Protein AF-A0A7H0MAX6-F1 (afdb_monomer_lite)

Sequence (238 aa):
MTPSGGFGRYSVTILKANNSSDSNSLQIAEIHSVRILQNQVHADDTFVRVTVQATEQATGVRDRKYNALVKRHTISYDLATRMVDYTLRPSRNFADAVPHTWLVMGEQPEKTIDLYELYRIAGSITPAELGYFDYTFDDEDVSLGARVEMICNAARVIAFWDNGVLTFSREEKRTTPAALFNRSNKKGEEFRLTYDMRMPGQYDGVEVEYVSPLTNKKTTFVTALQQRELLRPLRKRH

pLDDT: mean 77.2, std 15.32, range [32.38, 96.0]

Secondary structure (DSSP, 8-state):
---TT-SS---------S--SS---------------TT---SS-----------SS-------PPP-----EEEEEETTTTEEEEEEEE--BHHHHHHIIIIIIS---GGGB-HHHHHHHHHH-SSGGGGB-------SSS-HHHHHHHHHHHTTEEEEEETTEEEEEE----SS-S----TTSS-SS-------PPPTTS--EEEEEEE-TTT--EEEEEEE--------------

Radius of gyration: 27.74 Å; chains: 1; bounding box: 68×72×86 Å

Foldseek 3Di:
DDDPPPDDDDDDDDDDPDDDPPDDDDDDDDDDDDDDDPPDDPPPDDDDDDDDDDDPDCPDDDPPDDDDDDFFWFWDADLVVRDTGRPTDGDFFLLRVLCRLCCVVVVHDPQQEDSNQSVVLLVVDPPNVLRGDPDDDPDPPQDSVNSNCVSCVSNQKDWDDDPRHTYIDHDDDDPDDPDDDDPVPDDDDDDDDDDDDDDPPPQQKDWDWDQDPVPRDIDIDIDGPDPDDDDPDPPDDD

Structure (mmCIF, N/CA/C/O backbone):
data_AF-A0A7H0MAX6-F1
#
_entry.id   AF-A0A7H0MAX6-F1
#
loop_
_atom_site.group_PDB
_atom_site.id
_atom_site.type_symbol
_atom_site.label_atom_id
_atom_site.label_alt_id
_atom_site.label_comp_id
_atom_site.label_asym_id
_atom_site.label_entity_id
_atom_site.label_seq_id
_atom_site.pdbx_PDB_ins_code
_atom_site.Cartn_x
_atom_site.Cartn_y
_atom_site.Cartn_z
_atom_site.occupancy
_atom_site.B_iso_or_equiv
_atom_site.auth_seq_id
_atom_site.auth_comp_id
_atom_site.auth_asym_id
_atom_site.auth_atom_id
_atom_site.pdbx_PDB_model_num
ATOM 1 N N . MET A 1 1 ? 9.965 -8.154 -30.108 1.00 60.91 1 MET A N 1
ATOM 2 C CA . MET A 1 1 ? 9.986 -9.273 -31.075 1.00 60.91 1 MET A CA 1
ATOM 3 C C . MET A 1 1 ? 10.779 -10.407 -30.458 1.00 60.91 1 MET A C 1
ATOM 5 O O . MET A 1 1 ? 11.861 -10.138 -29.951 1.00 60.91 1 MET A O 1
ATOM 9 N N . THR A 1 2 ? 10.249 -11.629 -30.469 1.00 68.19 2 THR A N 1
ATOM 10 C CA . THR A 1 2 ? 10.984 -12.813 -30.004 1.00 68.19 2 THR A CA 1
ATOM 11 C C . THR A 1 2 ? 11.575 -13.500 -31.229 1.00 68.19 2 THR A C 1
ATOM 13 O O . THR A 1 2 ? 10.802 -13.964 -32.069 1.00 68.19 2 THR A O 1
ATO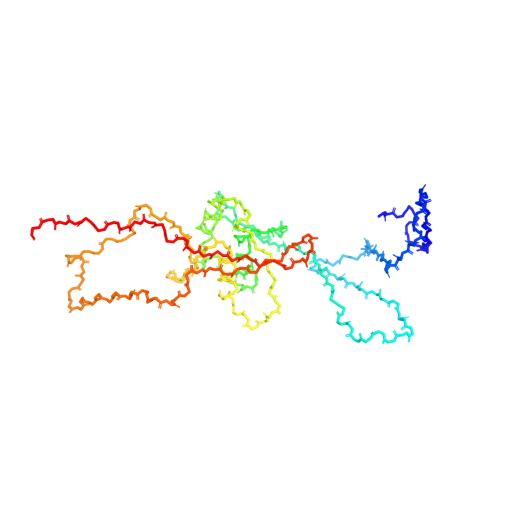M 16 N N . PRO A 1 3 ? 12.905 -13.512 -31.409 1.00 70.69 3 PRO A N 1
ATOM 17 C CA . PRO A 1 3 ? 13.496 -14.153 -32.571 1.00 70.69 3 PRO A CA 1
ATOM 18 C C . PRO A 1 3 ? 13.267 -15.669 -32.519 1.00 70.69 3 PRO A C 1
ATOM 20 O O . PRO A 1 3 ? 13.447 -16.298 -31.477 1.00 70.69 3 PRO A O 1
ATOM 23 N N . SER A 1 4 ? 12.900 -16.266 -33.653 1.00 73.88 4 SER A N 1
ATOM 24 C CA . SER A 1 4 ? 12.630 -17.708 -33.768 1.00 73.88 4 SER A CA 1
ATOM 25 C C . SER A 1 4 ? 13.869 -18.591 -33.565 1.00 73.88 4 SER A C 1
ATOM 27 O O . SER A 1 4 ? 13.732 -19.782 -33.312 1.00 73.88 4 SER A O 1
ATOM 29 N N . GLY A 1 5 ? 15.073 -18.015 -33.653 1.00 70.81 5 GLY A N 1
ATOM 30 C CA . GLY A 1 5 ? 16.353 -18.722 -33.544 1.00 70.81 5 GLY A CA 1
ATOM 31 C C . GLY A 1 5 ? 16.821 -19.078 -32.124 1.00 70.81 5 GLY A C 1
ATOM 32 O O . GLY A 1 5 ? 17.896 -19.652 -31.982 1.00 70.81 5 GLY A O 1
ATOM 33 N N . GLY A 1 6 ? 16.073 -18.746 -31.065 1.00 73.12 6 GLY A N 1
ATOM 34 C CA . GLY A 1 6 ? 16.441 -19.101 -29.684 1.00 73.12 6 GLY A CA 1
ATOM 35 C C . GLY A 1 6 ? 17.672 -18.359 -29.125 1.00 73.12 6 GLY A C 1
ATOM 36 O O . GLY A 1 6 ? 17.709 -17.129 -29.094 1.00 73.12 6 GLY A O 1
ATOM 37 N N . PHE A 1 7 ? 18.681 -19.073 -28.619 1.00 67.38 7 PHE A N 1
ATOM 38 C CA . PHE A 1 7 ? 19.921 -18.459 -28.123 1.00 67.38 7 PHE A CA 1
ATOM 39 C C . PHE A 1 7 ? 20.980 -18.411 -29.225 1.00 67.38 7 PHE A C 1
ATOM 41 O O . PHE A 1 7 ? 21.466 -19.448 -29.662 1.00 67.38 7 PHE A O 1
ATOM 48 N N . GLY A 1 8 ? 21.384 -17.212 -29.646 1.00 72.81 8 GLY A N 1
ATOM 49 C CA . GLY A 1 8 ? 22.379 -17.067 -30.702 1.00 72.81 8 GLY A CA 1
ATOM 50 C C . GLY A 1 8 ? 22.808 -15.627 -30.942 1.00 72.81 8 GLY A C 1
ATOM 51 O O . GLY A 1 8 ? 22.385 -14.702 -30.247 1.00 72.81 8 GLY A O 1
ATOM 52 N N . ARG A 1 9 ? 23.677 -15.446 -31.939 1.00 73.38 9 ARG A N 1
ATOM 53 C CA . ARG A 1 9 ? 24.029 -14.119 -32.446 1.00 73.38 9 ARG A CA 1
ATOM 54 C C . ARG A 1 9 ? 22.914 -13.640 -33.362 1.00 73.38 9 ARG A C 1
ATOM 56 O O . ARG A 1 9 ? 22.571 -14.319 -34.324 1.00 73.38 9 ARG A O 1
ATOM 63 N N . TYR A 1 10 ? 22.389 -12.461 -33.063 1.00 75.44 10 TYR A N 1
ATOM 64 C CA . TYR A 1 10 ? 21.361 -11.815 -33.862 1.00 75.44 10 TYR A CA 1
ATOM 65 C C . TYR A 1 10 ? 21.948 -10.621 -34.596 1.00 75.44 10 TYR A C 1
ATOM 67 O O . TYR A 1 10 ? 22.649 -9.807 -33.999 1.00 75.44 10 TYR A O 1
ATOM 75 N N . SER A 1 11 ? 21.651 -10.531 -35.890 1.00 77.38 11 SER A N 1
ATOM 76 C CA . SER A 1 11 ? 21.872 -9.325 -36.678 1.00 77.38 11 SER A CA 1
ATOM 77 C C . SER A 1 11 ? 20.546 -8.589 -36.808 1.00 77.38 11 SER A C 1
ATOM 79 O O . SER A 1 11 ? 19.520 -9.207 -37.096 1.00 77.38 11 SER A O 1
ATOM 81 N N . VAL A 1 12 ? 20.563 -7.281 -36.574 1.00 74.50 12 VAL A N 1
ATOM 82 C CA . VAL A 1 12 ? 19.403 -6.415 -36.784 1.00 74.50 12 VAL A CA 1
ATOM 83 C C . VAL A 1 12 ? 19.659 -5.612 -38.049 1.00 74.50 12 VAL A C 1
ATOM 85 O O . VAL A 1 12 ? 20.611 -4.840 -38.121 1.00 74.50 12 VAL A O 1
ATOM 88 N N . THR A 1 13 ? 18.803 -5.792 -39.050 1.00 77.12 13 THR A N 1
ATOM 89 C CA . THR A 1 13 ? 18.815 -4.995 -40.279 1.00 77.12 13 THR A CA 1
ATOM 90 C C . THR A 1 13 ? 17.563 -4.141 -40.305 1.00 77.12 13 THR A C 1
ATOM 92 O O . THR A 1 13 ? 16.453 -4.655 -40.190 1.00 77.12 13 THR A O 1
ATOM 95 N N . ILE A 1 14 ? 17.738 -2.830 -40.442 1.00 75.75 14 ILE A N 1
ATOM 96 C CA . ILE A 1 14 ? 16.624 -1.892 -40.535 1.00 75.75 14 ILE A CA 1
ATOM 97 C C . ILE A 1 14 ? 16.453 -1.529 -42.001 1.00 75.75 14 ILE A C 1
ATOM 99 O O . ILE A 1 14 ? 17.369 -1.014 -42.639 1.00 75.75 14 ILE A O 1
ATOM 103 N N . LEU A 1 15 ? 15.271 -1.828 -42.528 1.00 72.69 15 LEU A N 1
ATOM 104 C CA . LEU A 1 15 ? 14.892 -1.518 -43.896 1.00 72.69 15 LEU A CA 1
ATOM 105 C C . LEU A 1 15 ? 13.898 -0.366 -43.876 1.00 72.69 15 LEU A C 1
ATOM 107 O O . LEU A 1 15 ? 12.940 -0.350 -43.103 1.00 72.69 15 LEU A O 1
ATOM 111 N N . LYS A 1 16 ? 14.136 0.612 -44.739 1.00 67.94 16 LYS A N 1
ATOM 112 C CA . LYS A 1 16 ? 13.247 1.752 -44.914 1.00 67.94 16 LYS A CA 1
ATOM 113 C C . LYS A 1 16 ? 12.107 1.348 -45.847 1.00 67.94 16 LYS A C 1
ATOM 115 O O . LYS A 1 16 ? 12.362 0.981 -46.988 1.00 67.94 16 LYS A O 1
ATOM 120 N N . ALA A 1 17 ? 10.868 1.416 -45.364 1.00 71.12 17 ALA A N 1
ATOM 121 C CA . ALA A 1 17 ? 9.705 0.981 -46.139 1.00 71.12 17 ALA A CA 1
ATOM 122 C C . ALA A 1 17 ? 9.232 2.019 -47.178 1.00 71.12 17 ALA A C 1
ATOM 124 O O . ALA A 1 17 ? 8.800 1.623 -48.250 1.00 71.12 17 ALA A O 1
ATOM 125 N N . ASN A 1 18 ? 9.354 3.325 -46.894 1.00 65.50 18 ASN A N 1
ATOM 126 C CA . ASN A 1 18 ? 8.870 4.412 -47.760 1.00 65.50 18 ASN A CA 1
ATOM 127 C C . ASN A 1 18 ? 9.891 5.553 -47.865 1.00 65.50 18 ASN A C 1
ATOM 129 O O . ASN A 1 18 ? 10.560 5.873 -46.884 1.00 65.50 18 ASN A O 1
ATOM 133 N N . ASN A 1 19 ? 9.980 6.207 -49.028 1.00 65.44 19 ASN A N 1
ATOM 134 C CA . ASN A 1 19 ? 10.828 7.382 -49.244 1.00 65.44 19 ASN A CA 1
ATOM 135 C C . ASN A 1 19 ? 10.076 8.686 -48.933 1.00 65.44 19 ASN A C 1
ATOM 137 O O . ASN A 1 19 ? 9.013 8.924 -49.493 1.00 65.44 19 ASN A O 1
ATOM 141 N N . SER A 1 20 ? 10.655 9.532 -48.074 1.00 63.25 20 SER A N 1
ATOM 142 C CA . SER A 1 20 ? 10.288 10.949 -47.952 1.00 63.25 20 SER A CA 1
ATOM 143 C C . SER A 1 20 ? 11.163 11.779 -48.898 1.00 63.25 20 SER A C 1
ATOM 145 O O . SER A 1 20 ? 12.345 11.455 -49.077 1.00 63.25 20 SER A O 1
ATOM 147 N N . SER A 1 21 ? 10.586 12.810 -49.523 1.00 64.88 21 SER A N 1
ATOM 148 C CA . SER A 1 21 ? 11.267 13.713 -50.462 1.00 64.88 21 SER A CA 1
ATOM 149 C C . SER A 1 21 ? 12.126 14.778 -49.778 1.00 64.88 21 SER A C 1
ATOM 151 O O . SER A 1 21 ? 13.051 15.284 -50.404 1.00 64.88 21 SER A O 1
ATOM 153 N N . ASP A 1 22 ? 11.863 15.084 -48.503 1.00 69.06 22 ASP A N 1
ATOM 154 C CA . ASP A 1 22 ? 12.351 16.333 -47.895 1.00 69.06 22 ASP A CA 1
ATOM 155 C C . ASP A 1 22 ? 13.490 16.128 -46.882 1.00 69.06 22 ASP A C 1
ATOM 157 O O . ASP A 1 22 ? 14.319 17.012 -46.689 1.00 69.06 22 ASP A O 1
ATOM 161 N N . SER A 1 23 ? 13.584 14.960 -46.238 1.00 62.75 23 SER A N 1
ATOM 162 C CA . SER A 1 23 ? 14.749 14.570 -45.427 1.00 62.75 23 SER A CA 1
ATOM 163 C C . SER A 1 23 ? 14.757 13.063 -45.160 1.00 62.75 23 SER A C 1
ATOM 165 O O . SER A 1 23 ? 13.709 12.446 -44.976 1.00 62.75 23 SER A O 1
ATOM 167 N N . ASN A 1 24 ? 15.949 12.455 -45.170 1.00 63.19 24 ASN A N 1
ATOM 168 C CA . ASN A 1 24 ? 16.141 11.005 -45.049 1.00 63.19 24 ASN A CA 1
ATOM 169 C C . ASN A 1 24 ? 17.246 10.653 -44.041 1.00 63.19 24 ASN A C 1
ATOM 171 O O . ASN A 1 24 ? 18.204 9.960 -44.379 1.00 63.19 24 ASN A O 1
ATOM 175 N N . SER A 1 25 ? 17.120 11.119 -42.799 1.00 69.44 25 SER A N 1
ATOM 176 C CA . SER A 1 25 ? 17.993 10.705 -41.698 1.00 69.44 25 SER A CA 1
ATOM 177 C C . SER A 1 25 ? 17.263 9.741 -40.757 1.00 69.44 25 SER A C 1
ATOM 179 O O . SER A 1 25 ? 16.162 10.012 -40.285 1.00 69.44 25 SER A O 1
ATOM 181 N N . LEU A 1 26 ? 17.886 8.591 -40.487 1.00 69.38 26 LEU A N 1
ATOM 182 C CA . LEU A 1 26 ? 17.494 7.675 -39.417 1.00 69.38 26 LEU A CA 1
ATOM 183 C C . LEU A 1 26 ? 18.630 7.659 -38.400 1.00 69.38 26 LEU A C 1
ATOM 185 O O . LEU A 1 26 ? 19.732 7.215 -38.714 1.00 69.38 26 LEU A O 1
ATOM 189 N N . GLN A 1 27 ? 18.357 8.132 -37.189 1.00 70.12 27 GLN A N 1
ATOM 190 C CA . GLN A 1 27 ? 19.299 8.053 -36.083 1.00 70.12 27 GLN A CA 1
ATOM 191 C C . GLN A 1 27 ? 18.835 6.972 -35.110 1.00 70.12 27 GLN A C 1
ATOM 193 O O . GLN A 1 27 ? 17.730 7.034 -34.573 1.00 70.12 27 GLN A O 1
ATOM 198 N N . ILE A 1 28 ? 19.686 5.973 -34.899 1.00 67.81 28 ILE A N 1
ATOM 199 C CA . ILE A 1 28 ? 19.453 4.901 -33.933 1.00 67.81 28 ILE A CA 1
ATOM 200 C C . ILE A 1 28 ? 20.198 5.290 -32.664 1.00 67.81 28 ILE A C 1
ATOM 202 O O . ILE A 1 28 ? 21.411 5.478 -32.704 1.00 67.81 28 ILE A O 1
ATOM 206 N N . ALA A 1 29 ? 19.473 5.437 -31.558 1.00 70.44 29 ALA A N 1
ATOM 207 C CA . ALA A 1 29 ? 20.084 5.773 -30.279 1.00 70.44 29 ALA A CA 1
ATOM 208 C C . ALA A 1 29 ? 20.708 4.530 -29.630 1.00 70.44 29 ALA A C 1
ATOM 210 O O . ALA A 1 29 ? 21.911 4.498 -29.400 1.00 70.44 29 ALA A O 1
ATOM 211 N N . GLU A 1 30 ? 19.904 3.498 -29.362 1.00 70.31 30 GLU A N 1
ATOM 212 C CA . GLU A 1 30 ? 20.332 2.311 -28.615 1.00 70.31 30 GLU A CA 1
ATOM 213 C C . GLU A 1 30 ? 19.553 1.066 -29.078 1.00 70.31 30 GLU A C 1
ATOM 215 O O . GLU A 1 30 ? 18.407 1.161 -29.526 1.00 70.31 30 GLU A O 1
ATOM 220 N N . ILE A 1 31 ? 20.178 -0.112 -28.978 1.00 73.00 31 ILE A N 1
ATOM 221 C CA . ILE A 1 31 ? 19.541 -1.417 -29.201 1.00 73.00 31 ILE A CA 1
ATOM 222 C C . ILE A 1 31 ? 19.703 -2.229 -27.918 1.00 73.00 31 ILE A C 1
ATOM 224 O O . ILE A 1 31 ? 20.821 -2.450 -27.455 1.00 73.00 31 ILE A O 1
ATOM 228 N N . HIS A 1 32 ? 18.592 -2.718 -27.370 1.00 75.25 32 HIS A N 1
ATOM 229 C CA . HIS A 1 32 ? 18.588 -3.565 -26.179 1.00 75.25 32 HIS A CA 1
ATOM 230 C C . HIS A 1 32 ? 18.070 -4.962 -26.512 1.00 75.25 32 HIS A C 1
ATOM 232 O O . HIS A 1 32 ? 17.178 -5.131 -27.343 1.00 75.25 32 HIS A O 1
ATOM 238 N N . SER A 1 33 ? 18.603 -5.968 -25.821 1.00 72.50 33 SER A N 1
ATOM 239 C CA . SER A 1 33 ? 18.063 -7.326 -25.839 1.00 72.50 33 SER A CA 1
ATOM 240 C C . SER A 1 33 ? 17.730 -7.755 -24.416 1.00 72.50 33 SER A C 1
ATOM 242 O O . SER A 1 33 ? 18.480 -7.465 -23.486 1.00 72.50 33 SER A O 1
ATOM 244 N N . VAL A 1 34 ? 16.591 -8.426 -24.249 1.00 74.62 34 VAL A N 1
ATOM 245 C CA . VAL A 1 34 ? 16.170 -8.996 -22.967 1.00 74.62 34 VAL A CA 1
ATOM 246 C C . VAL A 1 34 ? 16.272 -10.506 -23.079 1.00 74.62 34 VAL A C 1
ATOM 248 O O . VAL A 1 34 ? 15.667 -11.117 -23.960 1.00 74.62 34 VAL A O 1
ATOM 251 N N . ARG A 1 35 ? 17.052 -11.107 -22.182 1.00 73.94 35 ARG A N 1
ATOM 252 C CA . ARG A 1 35 ? 17.203 -12.556 -22.072 1.00 73.94 35 ARG A CA 1
ATOM 253 C C . ARG A 1 35 ? 16.529 -13.035 -20.795 1.00 73.94 35 ARG A C 1
ATOM 255 O O . ARG A 1 35 ? 16.980 -12.694 -19.708 1.00 73.94 35 ARG A O 1
ATOM 262 N N . ILE A 1 36 ? 15.507 -13.875 -20.938 1.00 72.25 36 ILE A N 1
ATOM 263 C CA . ILE A 1 36 ? 14.907 -14.601 -19.815 1.00 72.25 36 ILE A CA 1
ATOM 264 C C . ILE A 1 36 ? 15.714 -15.888 -19.608 1.00 72.25 36 ILE A C 1
ATOM 266 O O . ILE A 1 36 ? 15.918 -16.660 -20.549 1.00 72.25 36 ILE A O 1
ATOM 270 N N . LEU A 1 37 ? 16.218 -16.106 -18.396 1.00 69.62 37 LEU A N 1
ATOM 271 C CA . LEU A 1 37 ? 16.924 -17.332 -18.023 1.00 69.62 37 LEU A CA 1
ATOM 272 C C . LEU A 1 37 ? 15.883 -18.387 -17.626 1.00 69.62 37 LEU A C 1
ATOM 274 O O . LEU A 1 37 ? 15.245 -18.257 -16.592 1.00 69.62 37 LEU A O 1
ATOM 278 N N . GLN A 1 38 ? 15.673 -19.409 -18.462 1.00 63.12 38 GLN A N 1
ATOM 279 C CA . GLN A 1 38 ? 14.550 -20.350 -18.299 1.00 63.12 38 GLN A CA 1
ATOM 280 C C . GLN A 1 38 ? 14.818 -21.557 -17.377 1.00 63.12 38 GLN A C 1
ATOM 282 O O . GLN A 1 38 ? 13.889 -22.296 -17.097 1.00 63.12 38 GLN A O 1
ATOM 287 N N . ASN A 1 39 ? 16.031 -21.733 -16.842 1.00 64.81 39 ASN A N 1
ATOM 288 C CA . ASN A 1 39 ? 16.388 -22.871 -15.971 1.00 64.81 39 ASN A CA 1
ATOM 289 C C . ASN A 1 39 ? 17.011 -22.432 -14.639 1.00 64.81 39 ASN A C 1
ATOM 291 O O . ASN A 1 39 ? 17.782 -23.168 -14.028 1.00 64.81 39 ASN A O 1
ATOM 295 N N . GLN A 1 40 ? 16.719 -21.209 -14.210 1.00 62.06 40 GLN A N 1
ATOM 296 C CA . GLN A 1 40 ? 17.181 -20.691 -12.934 1.00 62.06 40 GLN A CA 1
ATOM 297 C C . GLN A 1 40 ? 15.953 -20.254 -12.146 1.00 62.06 40 GLN A C 1
ATOM 299 O O . GLN A 1 40 ? 15.350 -19.227 -12.442 1.00 62.06 40 GLN A O 1
ATOM 304 N N . VAL A 1 41 ? 15.549 -21.088 -11.190 1.00 64.19 41 VAL A N 1
ATOM 305 C CA . VAL A 1 41 ? 14.457 -20.764 -10.275 1.00 64.19 41 VAL A CA 1
ATOM 306 C C . VAL A 1 41 ? 15.072 -20.032 -9.097 1.00 64.19 41 VAL A C 1
ATOM 308 O O . VAL A 1 41 ? 15.773 -20.625 -8.281 1.00 64.19 41 VAL A O 1
ATOM 311 N N . HIS A 1 42 ? 14.832 -18.732 -9.038 1.00 66.38 42 HIS A N 1
ATOM 312 C CA . HIS A 1 42 ? 14.989 -17.964 -7.816 1.00 66.38 42 HIS A CA 1
ATOM 313 C C . HIS A 1 42 ? 13.605 -17.919 -7.176 1.00 66.38 42 HIS A C 1
ATOM 315 O O . HIS A 1 42 ? 12.717 -17.251 -7.694 1.00 66.38 42 HIS A O 1
ATOM 321 N N . ALA A 1 43 ? 13.396 -18.733 -6.138 1.00 66.44 43 ALA A N 1
ATOM 322 C CA . ALA A 1 43 ? 12.086 -18.857 -5.501 1.00 66.44 43 ALA A CA 1
ATOM 323 C C . ALA A 1 43 ? 11.657 -17.542 -4.832 1.00 66.44 43 ALA A C 1
ATOM 325 O O . ALA A 1 43 ? 10.485 -17.181 -4.901 1.00 66.44 43 ALA A O 1
ATOM 326 N N . A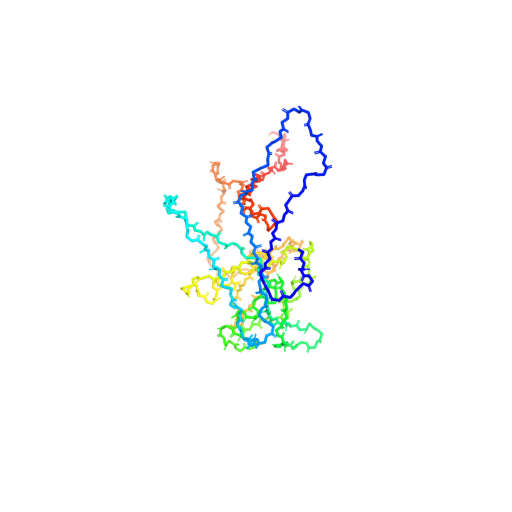SP A 1 44 ? 12.627 -16.817 -4.270 1.00 67.94 44 ASP A N 1
ATOM 327 C CA . ASP A 1 44 ? 12.366 -15.646 -3.431 1.00 67.94 44 ASP A CA 1
ATOM 328 C C . ASP A 1 44 ? 12.710 -14.316 -4.124 1.00 67.94 44 ASP A C 1
ATOM 330 O O . ASP A 1 44 ? 12.109 -13.289 -3.823 1.00 67.94 44 ASP A O 1
ATOM 334 N N . ASP A 1 45 ? 13.614 -14.334 -5.114 1.00 67.38 45 ASP A N 1
ATOM 335 C CA . ASP A 1 45 ? 14.207 -13.120 -5.684 1.00 67.38 45 ASP A CA 1
ATOM 336 C C . ASP A 1 45 ? 14.084 -13.022 -7.208 1.00 67.38 45 ASP A C 1
ATOM 338 O O . ASP A 1 45 ? 14.034 -14.010 -7.936 1.00 67.38 45 ASP A O 1
ATOM 342 N N . THR A 1 46 ? 14.120 -11.793 -7.729 1.00 69.81 46 THR A N 1
ATOM 343 C CA . THR A 1 46 ? 14.270 -11.530 -9.168 1.00 69.81 46 THR A CA 1
ATOM 344 C C . THR A 1 46 ? 15.528 -10.708 -9.416 1.00 69.81 46 THR A C 1
ATOM 346 O O . THR A 1 46 ? 15.587 -9.525 -9.089 1.00 69.81 46 THR A O 1
ATOM 349 N N . PHE A 1 47 ? 16.529 -11.314 -10.057 1.00 71.25 47 PHE A N 1
ATOM 350 C CA . PHE A 1 47 ? 17.758 -10.617 -10.431 1.00 71.25 47 PHE A CA 1
ATOM 351 C C . PHE A 1 47 ? 17.673 -10.061 -11.851 1.00 71.25 47 PHE A C 1
ATOM 353 O O . PHE A 1 47 ? 17.505 -10.801 -12.822 1.00 71.25 47 PHE A O 1
ATOM 360 N N . VAL A 1 48 ? 17.874 -8.750 -11.986 1.00 73.81 48 VAL A N 1
ATOM 361 C CA . VAL A 1 48 ? 18.026 -8.086 -13.284 1.00 73.81 48 VAL A CA 1
ATOM 362 C C . VAL A 1 48 ? 19.488 -7.698 -13.466 1.00 73.81 48 VAL A C 1
ATOM 364 O O . VAL A 1 48 ? 20.008 -6.831 -12.768 1.00 73.81 48 VAL A O 1
ATOM 367 N N . ARG A 1 49 ? 20.169 -8.335 -14.425 1.00 77.50 49 ARG A N 1
ATOM 368 C CA . ARG A 1 49 ? 21.528 -7.954 -14.830 1.00 77.50 49 ARG A CA 1
ATOM 369 C C . ARG A 1 49 ? 21.465 -7.085 -16.076 1.00 77.50 49 ARG A C 1
ATOM 371 O O . ARG A 1 49 ? 21.008 -7.541 -17.120 1.00 77.50 49 ARG A O 1
ATOM 378 N N . VAL A 1 50 ? 22.010 -5.875 -15.984 1.00 74.44 50 VAL A N 1
ATOM 379 C CA . VAL A 1 50 ? 22.197 -5.000 -17.143 1.00 74.44 50 VAL A CA 1
ATOM 380 C C . VAL A 1 50 ? 23.662 -5.025 -17.563 1.00 74.44 50 VAL A C 1
ATOM 382 O O . VAL A 1 50 ? 24.553 -4.720 -16.774 1.00 74.44 50 VAL A O 1
ATOM 385 N N . THR A 1 51 ? 23.923 -5.411 -18.809 1.00 73.81 51 THR A N 1
ATOM 386 C CA . THR A 1 51 ? 25.268 -5.420 -19.397 1.00 73.81 51 THR A CA 1
ATOM 387 C C . THR A 1 51 ? 25.318 -4.399 -20.523 1.00 73.81 51 THR A C 1
ATOM 389 O O . THR A 1 51 ? 24.461 -4.409 -21.402 1.00 73.81 51 THR A O 1
ATOM 392 N N . VAL A 1 52 ? 26.318 -3.518 -20.495 1.00 71.25 52 VAL A N 1
ATOM 393 C CA . VAL A 1 52 ? 26.505 -2.455 -21.490 1.00 71.25 52 VAL A CA 1
ATOM 394 C C . VAL A 1 52 ? 27.898 -2.586 -22.096 1.00 71.25 52 VAL A C 1
ATOM 396 O O . VAL A 1 52 ? 28.859 -2.861 -21.380 1.00 71.25 52 VAL A O 1
ATOM 399 N N . GLN A 1 53 ? 28.011 -2.387 -23.408 1.00 69.88 53 GLN A N 1
ATOM 400 C CA . GLN A 1 53 ? 29.301 -2.332 -24.090 1.00 69.88 53 GLN A CA 1
ATOM 401 C C . GLN A 1 53 ? 29.986 -0.987 -23.800 1.00 69.88 53 GLN A C 1
ATOM 403 O O . GLN A 1 53 ? 29.353 0.065 -23.881 1.00 69.88 53 GLN A O 1
ATOM 408 N N . ALA A 1 54 ? 31.270 -1.012 -23.438 1.00 59.62 54 ALA A N 1
ATOM 409 C CA . ALA A 1 54 ? 32.048 0.207 -23.232 1.00 59.62 54 ALA A CA 1
ATOM 410 C C . ALA A 1 54 ? 32.291 0.919 -24.575 1.00 59.62 54 ALA A C 1
ATOM 412 O O . ALA A 1 54 ? 32.680 0.279 -25.552 1.00 59.62 54 ALA A O 1
ATOM 413 N N . THR A 1 55 ? 32.064 2.232 -24.623 1.00 59.44 55 THR A N 1
ATOM 414 C CA . THR A 1 55 ? 32.380 3.097 -25.770 1.00 59.44 55 THR A CA 1
ATOM 415 C C . THR A 1 55 ? 33.606 3.951 -25.443 1.00 59.44 55 THR A C 1
ATOM 417 O O . THR A 1 55 ? 33.715 4.451 -24.327 1.00 59.44 55 THR A O 1
ATOM 420 N N . GLU A 1 56 ? 34.520 4.132 -26.402 1.00 56.34 56 GLU A N 1
ATOM 421 C CA . GLU A 1 56 ? 35.812 4.822 -26.200 1.00 56.34 56 GLU A CA 1
ATOM 422 C C . GLU A 1 56 ? 35.696 6.320 -25.886 1.00 56.34 56 GLU A C 1
ATOM 424 O O . GLU A 1 56 ? 36.606 6.896 -25.294 1.00 56.34 56 GLU A O 1
ATOM 429 N N . GLN A 1 57 ? 34.580 6.968 -26.225 1.00 53.88 57 GLN A N 1
ATOM 430 C CA . GLN A 1 57 ? 34.325 8.316 -25.734 1.00 53.88 57 GLN A CA 1
ATOM 431 C C . GLN A 1 57 ? 33.706 8.249 -24.342 1.00 53.88 57 GLN A C 1
ATOM 433 O O . GLN A 1 57 ? 32.591 7.755 -24.162 1.00 53.88 57 GLN A O 1
ATOM 438 N N . ALA A 1 58 ? 34.428 8.797 -23.363 1.00 49.25 58 ALA A N 1
ATOM 439 C CA . ALA A 1 58 ? 33.903 9.126 -22.049 1.00 49.25 58 ALA A CA 1
ATOM 440 C C . ALA A 1 58 ? 32.847 10.237 -22.189 1.00 49.25 58 ALA A C 1
ATOM 442 O O . ALA A 1 58 ? 33.098 11.406 -21.904 1.00 49.25 58 ALA A O 1
ATOM 443 N N . THR A 1 59 ? 31.646 9.889 -22.653 1.00 54.78 59 THR A N 1
ATOM 444 C CA . THR A 1 59 ? 30.459 10.709 -22.409 1.00 54.78 59 THR A CA 1
ATOM 445 C C . THR A 1 59 ? 30.301 10.764 -20.899 1.00 54.78 59 THR A C 1
ATOM 447 O O . THR A 1 59 ? 30.021 9.734 -20.282 1.00 54.78 59 THR A O 1
ATOM 450 N N . GLY A 1 60 ? 30.606 11.934 -20.329 1.00 49.84 60 GLY A N 1
ATOM 451 C CA . GLY A 1 60 ? 30.7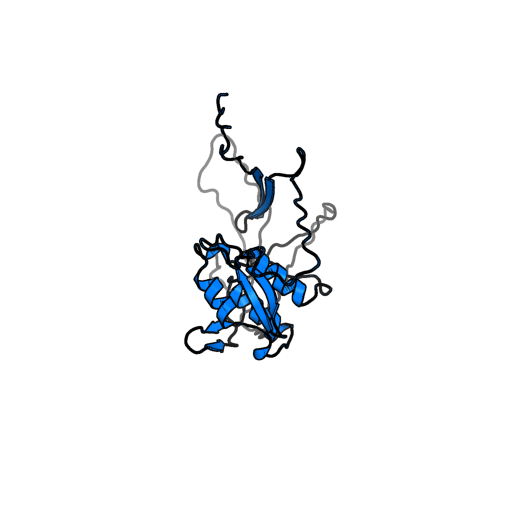50 12.168 -18.895 1.00 49.84 60 GLY A CA 1
ATOM 452 C C . GLY A 1 60 ? 29.673 11.482 -18.069 1.00 49.84 60 GLY A C 1
ATOM 453 O O . GLY A 1 60 ? 28.533 11.393 -18.518 1.00 49.84 60 GLY A O 1
ATOM 454 N N . VAL A 1 61 ? 30.092 10.982 -16.901 1.00 48.75 61 VAL A N 1
ATOM 455 C CA . VAL A 1 61 ? 29.323 10.268 -15.868 1.00 48.75 61 VAL A CA 1
ATOM 456 C C . VAL A 1 61 ? 27.836 10.622 -15.922 1.00 48.75 61 VAL A C 1
ATOM 458 O O . VAL A 1 61 ? 27.353 11.533 -15.257 1.00 48.75 61 VAL A O 1
ATOM 461 N N . ARG A 1 62 ? 27.098 9.917 -16.779 1.00 59.50 62 ARG A N 1
ATOM 462 C CA . ARG A 1 62 ? 25.646 9.937 -16.775 1.00 59.50 62 ARG A CA 1
ATOM 463 C C . ARG A 1 62 ? 25.287 8.831 -15.815 1.00 59.50 62 ARG A C 1
ATOM 465 O O . ARG A 1 62 ? 25.504 7.667 -16.149 1.00 59.50 62 ARG A O 1
ATOM 472 N N . ASP A 1 63 ? 24.780 9.188 -14.641 1.00 60.97 63 ASP A N 1
ATOM 473 C CA . ASP A 1 63 ? 24.114 8.225 -13.772 1.00 60.97 63 ASP A CA 1
ATOM 474 C C . ASP A 1 63 ? 23.095 7.467 -14.621 1.00 60.97 63 ASP A C 1
ATOM 476 O O . ASP A 1 63 ? 22.094 8.022 -15.090 1.00 60.97 63 ASP A O 1
ATOM 480 N N . ARG A 1 64 ? 23.401 6.201 -14.908 1.00 65.44 64 ARG A N 1
ATOM 481 C CA . ARG A 1 64 ? 22.548 5.350 -15.731 1.00 65.44 64 ARG A CA 1
ATOM 482 C C . ARG A 1 64 ? 21.406 4.882 -14.846 1.00 65.44 64 ARG A C 1
ATOM 484 O O . ARG A 1 64 ? 21.521 3.882 -14.145 1.00 65.44 64 ARG A O 1
ATOM 491 N N . LYS A 1 65 ? 20.318 5.649 -14.849 1.00 71.62 65 LYS A N 1
ATOM 492 C CA . LYS A 1 65 ? 19.091 5.322 -14.122 1.00 71.62 65 LYS A CA 1
ATOM 493 C C . LYS A 1 65 ? 18.249 4.367 -14.962 1.00 71.62 65 LYS A C 1
ATOM 495 O O . LYS A 1 65 ? 17.799 4.731 -16.046 1.00 71.62 65 LYS A O 1
ATOM 500 N N . TYR A 1 66 ? 18.030 3.160 -14.453 1.00 72.81 66 TYR A N 1
ATOM 501 C CA . TYR A 1 66 ? 17.089 2.202 -15.028 1.00 72.81 66 TYR A CA 1
ATOM 502 C C . TYR A 1 66 ? 15.792 2.254 -14.232 1.00 72.81 66 TYR A C 1
ATOM 504 O O . TYR A 1 66 ? 15.814 2.152 -13.010 1.00 72.81 66 TYR A O 1
ATOM 512 N N . ASN A 1 67 ? 14.669 2.411 -14.927 1.00 73.12 67 ASN A N 1
ATOM 513 C CA . ASN A 1 67 ? 13.349 2.381 -14.307 1.00 73.12 67 ASN A CA 1
ATOM 514 C C . ASN A 1 67 ? 12.722 1.015 -14.569 1.00 73.12 67 ASN A C 1
ATOM 516 O O . ASN A 1 67 ? 12.716 0.548 -15.710 1.00 73.12 67 ASN A O 1
ATOM 520 N N . ALA A 1 68 ? 12.195 0.387 -13.524 1.00 73.75 68 ALA A N 1
ATOM 521 C CA . ALA A 1 68 ? 11.484 -0.877 -13.619 1.00 73.75 68 ALA A CA 1
ATOM 522 C C . ALA A 1 68 ? 10.023 -0.675 -13.213 1.00 73.75 68 ALA A C 1
ATOM 524 O O . ALA A 1 68 ? 9.734 -0.056 -12.192 1.00 73.75 68 ALA A O 1
ATOM 525 N N . LEU A 1 69 ? 9.101 -1.219 -14.010 1.00 78.06 69 LEU A N 1
ATOM 526 C CA . LEU A 1 69 ? 7.706 -1.370 -13.608 1.00 78.06 69 LEU A CA 1
ATOM 527 C C . LEU A 1 69 ? 7.590 -2.673 -12.821 1.00 78.06 69 LEU A C 1
ATOM 529 O O . LEU A 1 69 ? 7.536 -3.756 -13.404 1.00 78.06 69 LEU A O 1
ATOM 533 N N . VAL A 1 70 ? 7.603 -2.559 -11.496 1.00 78.69 70 VAL A N 1
ATOM 534 C CA . VAL A 1 70 ? 7.546 -3.702 -10.581 1.00 78.69 70 VAL A CA 1
ATOM 535 C C . VAL A 1 70 ? 6.145 -3.812 -9.998 1.00 78.69 70 VAL A C 1
ATOM 537 O O . VAL A 1 70 ? 5.548 -2.816 -9.597 1.00 78.69 70 VAL A O 1
ATOM 540 N N . LYS A 1 71 ? 5.619 -5.038 -9.939 1.00 83.38 71 LYS A N 1
ATOM 541 C CA . LYS A 1 71 ? 4.373 -5.342 -9.235 1.00 83.38 71 LYS A CA 1
ATOM 542 C C . LYS A 1 71 ? 4.692 -6.172 -7.998 1.00 83.38 71 LYS A C 1
ATOM 544 O O . LYS A 1 71 ? 5.218 -7.278 -8.113 1.00 83.38 71 LYS A O 1
ATOM 549 N N . ARG A 1 72 ? 4.376 -5.630 -6.823 1.00 87.88 72 ARG A N 1
ATOM 550 C CA . ARG A 1 72 ? 4.596 -6.304 -5.541 1.00 87.88 72 ARG A CA 1
ATOM 551 C C . ARG A 1 72 ? 3.678 -7.519 -5.411 1.00 87.88 72 ARG A C 1
ATOM 553 O O . ARG A 1 72 ? 2.510 -7.470 -5.801 1.00 87.88 72 ARG A O 1
ATOM 560 N N . HIS A 1 73 ? 4.215 -8.586 -4.831 1.00 90.69 73 HIS A N 1
ATOM 561 C CA . HIS A 1 73 ? 3.425 -9.717 -4.369 1.00 90.69 73 HIS A CA 1
ATOM 562 C C . HIS A 1 73 ? 3.136 -9.545 -2.882 1.00 90.69 73 HIS A C 1
ATOM 564 O O . HIS A 1 73 ? 4.050 -9.309 -2.100 1.00 90.69 73 HIS A O 1
ATOM 570 N N . THR A 1 74 ? 1.867 -9.617 -2.505 1.00 93.75 74 THR A N 1
ATOM 571 C CA . THR A 1 74 ? 1.407 -9.418 -1.130 1.00 93.75 74 THR A CA 1
ATOM 572 C C . THR A 1 74 ? 0.503 -10.563 -0.712 1.00 93.75 74 THR A C 1
ATOM 574 O O . THR A 1 74 ? -0.049 -11.276 -1.552 1.00 93.75 74 THR A O 1
ATOM 577 N N . ILE A 1 75 ? 0.348 -10.712 0.597 1.00 95.31 75 ILE A N 1
ATOM 578 C CA . ILE A 1 75 ? -0.724 -11.516 1.185 1.00 95.31 75 ILE A CA 1
ATOM 579 C C . ILE A 1 75 ? -2.058 -10.772 1.049 1.00 95.31 75 ILE A C 1
ATOM 581 O O . ILE A 1 75 ? -2.073 -9.577 0.742 1.00 95.31 75 ILE A O 1
ATOM 585 N N . SER A 1 76 ? -3.164 -11.465 1.287 1.00 95.00 76 SER A N 1
ATOM 586 C CA . SER A 1 76 ? -4.513 -10.890 1.226 1.00 95.00 76 SER A CA 1
ATOM 587 C C . SER A 1 76 ? -5.358 -11.344 2.413 1.00 95.00 76 SER A C 1
ATOM 589 O O . SER A 1 76 ? -5.034 -12.335 3.061 1.00 95.00 76 SER A O 1
ATOM 591 N N . TYR A 1 77 ? -6.462 -10.660 2.685 1.00 96.00 77 TYR A N 1
ATOM 592 C CA . TYR A 1 77 ? -7.439 -11.046 3.702 1.00 96.00 77 TYR A CA 1
ATOM 593 C C . TYR A 1 77 ? -8.819 -11.215 3.073 1.00 96.00 77 TYR A C 1
ATOM 595 O O . TYR A 1 77 ? -9.256 -10.397 2.260 1.00 96.00 77 TYR A O 1
ATOM 603 N N . ASP A 1 78 ? -9.518 -12.277 3.463 1.00 93.94 78 ASP A N 1
ATOM 604 C CA . ASP A 1 78 ? -10.860 -12.567 2.973 1.00 93.94 78 ASP A CA 1
ATOM 605 C C . ASP A 1 78 ? -11.914 -12.098 3.992 1.00 93.94 78 ASP A C 1
ATOM 607 O O . ASP A 1 78 ? -11.979 -12.573 5.127 1.00 93.94 78 ASP A O 1
ATOM 611 N N . LEU A 1 79 ? -12.770 -11.160 3.570 1.00 91.94 79 LEU A N 1
ATOM 612 C CA . LEU A 1 79 ? -13.816 -10.564 4.412 1.00 91.94 79 LEU A CA 1
ATOM 613 C C . LEU A 1 79 ? -14.922 -11.550 4.827 1.00 91.94 79 LEU A C 1
ATOM 615 O O . LEU A 1 79 ? -15.568 -11.332 5.855 1.00 91.94 79 LEU A O 1
ATOM 619 N N . ALA A 1 80 ? -15.175 -12.598 4.040 1.00 92.25 80 ALA A N 1
ATOM 620 C CA . ALA A 1 80 ? -16.248 -13.556 4.294 1.00 92.25 80 ALA A CA 1
ATOM 621 C C . ALA A 1 80 ? -15.817 -14.622 5.307 1.00 92.25 80 ALA A C 1
ATOM 623 O O . ALA A 1 80 ? -16.550 -14.924 6.248 1.00 92.25 80 ALA A O 1
ATOM 624 N N . THR A 1 81 ? -14.615 -15.165 5.132 1.00 93.19 81 THR A N 1
ATOM 625 C CA . THR A 1 81 ? -14.038 -16.192 6.011 1.00 93.19 81 THR A CA 1
ATOM 626 C C . THR A 1 81 ? -13.318 -15.603 7.221 1.00 93.19 81 THR A C 1
ATOM 628 O O . THR A 1 81 ? -13.118 -16.308 8.208 1.00 93.19 81 THR A O 1
ATOM 631 N N . ARG A 1 82 ? -12.982 -14.307 7.173 1.00 92.88 82 ARG A N 1
ATOM 632 C CA . ARG A 1 82 ? -12.237 -13.564 8.199 1.00 92.88 82 ARG A CA 1
ATOM 633 C C . ARG A 1 82 ? -10.848 -14.130 8.488 1.00 92.88 82 ARG A C 1
ATOM 635 O O . ARG A 1 82 ? -10.370 -14.032 9.616 1.00 92.88 82 ARG A O 1
ATOM 642 N N . MET A 1 83 ? -10.207 -14.702 7.476 1.00 94.12 83 MET A N 1
ATOM 643 C CA . MET A 1 83 ? -8.876 -15.291 7.590 1.00 94.12 83 MET A CA 1
ATOM 644 C C . MET A 1 83 ? -7.876 -14.584 6.681 1.00 94.12 83 MET A C 1
ATOM 646 O O . MET A 1 83 ? -8.217 -14.114 5.591 1.00 94.12 83 MET A O 1
ATOM 650 N N . VAL A 1 84 ? -6.626 -14.533 7.141 1.00 94.38 84 VAL A N 1
ATOM 651 C CA . VAL A 1 84 ? -5.491 -14.101 6.326 1.00 94.38 84 VAL A CA 1
ATOM 652 C C . VAL A 1 84 ? -5.092 -15.236 5.391 1.00 94.38 84 VAL A C 1
ATOM 654 O O . VAL A 1 84 ? -4.872 -16.369 5.815 1.00 94.38 84 VAL A O 1
ATOM 657 N N . ASP A 1 85 ? -4.971 -14.918 4.110 1.00 94.69 85 ASP A N 1
ATOM 658 C CA . ASP A 1 85 ? -4.393 -15.796 3.108 1.00 94.69 85 ASP A CA 1
ATOM 659 C C . ASP A 1 85 ? -2.950 -15.368 2.829 1.00 94.69 85 ASP A C 1
ATOM 661 O O . ASP A 1 85 ? -2.687 -14.355 2.173 1.00 94.69 85 ASP A O 1
ATOM 665 N N . TYR A 1 86 ? -2.016 -16.175 3.330 1.00 94.44 86 TYR A N 1
ATOM 666 C CA . TYR A 1 86 ? -0.577 -15.960 3.190 1.00 94.44 86 TYR A CA 1
ATOM 667 C C . TYR A 1 86 ? -0.030 -16.308 1.797 1.00 94.44 86 TYR A C 1
ATOM 669 O O . TYR A 1 86 ? 1.170 -16.175 1.551 1.00 94.44 86 TYR A O 1
ATOM 677 N N . THR A 1 87 ? -0.882 -16.728 0.859 1.00 94.00 87 THR A N 1
ATOM 678 C CA . THR A 1 87 ? -0.478 -16.938 -0.533 1.00 94.00 87 THR A CA 1
ATOM 679 C C . THR A 1 87 ? -0.099 -15.603 -1.167 1.00 94.00 87 THR A C 1
ATOM 681 O O . THR A 1 87 ? -0.938 -14.719 -1.345 1.00 94.00 87 THR A O 1
ATOM 684 N N . LEU A 1 88 ? 1.163 -15.471 -1.570 1.00 92.31 88 LEU A N 1
ATOM 685 C CA . LEU A 1 88 ? 1.666 -14.279 -2.244 1.00 92.31 88 LEU A CA 1
ATOM 686 C C . LEU A 1 88 ? 1.046 -14.128 -3.638 1.00 92.31 88 LEU A C 1
ATOM 688 O O . LEU A 1 88 ? 1.208 -14.985 -4.510 1.00 92.31 88 LEU A O 1
ATOM 692 N N . ARG A 1 89 ? 0.352 -13.010 -3.866 1.00 93.25 89 ARG A N 1
ATOM 693 C CA . ARG A 1 89 ? -0.295 -12.685 -5.145 1.00 93.25 89 ARG A CA 1
ATOM 694 C C . ARG A 1 89 ? 0.030 -11.265 -5.590 1.00 93.25 89 ARG A C 1
ATOM 696 O O . ARG A 1 89 ? 0.219 -10.385 -4.754 1.00 93.25 89 ARG A O 1
ATOM 703 N N . PRO A 1 90 ? 0.074 -11.005 -6.906 1.00 92.31 90 PRO A N 1
ATOM 704 C CA . PRO A 1 90 ? 0.391 -9.680 -7.412 1.00 92.31 90 PRO A CA 1
ATOM 705 C C . PRO A 1 90 ? -0.758 -8.693 -7.145 1.00 92.31 90 PRO A C 1
ATOM 707 O O . PRO A 1 90 ? -1.770 -8.725 -7.852 1.00 92.31 90 PRO A O 1
ATOM 710 N N . SER A 1 91 ? -0.568 -7.747 -6.221 1.00 92.56 91 SER A N 1
ATOM 711 C CA . SER A 1 91 ? -1.566 -6.723 -5.875 1.00 92.56 91 SER A CA 1
ATOM 712 C C . SER A 1 91 ? -1.002 -5.301 -5.898 1.00 92.56 91 SER A C 1
ATOM 714 O O . SER A 1 91 ? 0.184 -5.067 -5.669 1.00 92.56 91 SER A O 1
ATOM 716 N N . ARG A 1 92 ? -1.881 -4.343 -6.202 1.00 91.69 92 ARG A N 1
ATOM 717 C CA . ARG A 1 92 ? -1.628 -2.895 -6.101 1.00 91.69 92 ARG A CA 1
ATOM 718 C C . ARG A 1 92 ? -2.460 -2.245 -4.997 1.00 91.69 92 ARG A C 1
ATOM 720 O O . ARG A 1 92 ? -2.314 -1.054 -4.765 1.00 91.69 92 ARG A O 1
ATOM 727 N N . ASN A 1 93 ? -3.346 -2.992 -4.342 1.00 92.88 93 ASN A N 1
ATOM 728 C CA . ASN A 1 93 ? -4.247 -2.449 -3.335 1.00 92.88 93 ASN A CA 1
ATOM 729 C C . ASN A 1 93 ? -3.475 -2.112 -2.050 1.00 92.88 93 ASN A C 1
ATOM 731 O O . ASN A 1 93 ? -2.690 -2.926 -1.555 1.00 92.88 93 ASN A O 1
ATOM 735 N N . PHE A 1 94 ? -3.720 -0.932 -1.484 1.00 94.50 94 PHE A N 1
ATOM 736 C CA . PHE A 1 94 ? -3.158 -0.533 -0.196 1.00 94.50 94 PHE A CA 1
ATOM 737 C C . PHE A 1 94 ? -3.587 -1.488 0.935 1.00 94.50 94 PHE A C 1
ATOM 739 O O . PHE A 1 94 ? -2.806 -1.759 1.841 1.00 94.50 94 PHE A O 1
ATOM 746 N N . ALA A 1 95 ? -4.792 -2.061 0.863 1.00 95.12 95 ALA A N 1
ATOM 747 C CA . ALA A 1 95 ? -5.296 -2.970 1.892 1.00 95.12 95 ALA A CA 1
ATOM 748 C C . ALA A 1 95 ? -4.585 -4.328 1.916 1.00 95.12 95 ALA A C 1
ATOM 750 O O . ALA A 1 95 ? -4.562 -4.968 2.959 1.00 95.12 95 ALA A O 1
ATOM 751 N N . ASP A 1 96 ? -3.950 -4.736 0.815 1.00 95.62 96 ASP A N 1
ATOM 752 C CA . ASP A 1 96 ? -3.067 -5.909 0.786 1.00 95.62 96 ASP A CA 1
ATOM 753 C C . ASP A 1 96 ? -1.631 -5.530 1.202 1.00 95.62 96 ASP A C 1
ATOM 755 O O . ASP A 1 96 ? -0.892 -6.321 1.787 1.00 95.62 96 ASP A O 1
ATOM 759 N N . ALA A 1 97 ? -1.241 -4.278 0.945 1.00 94.50 97 ALA A N 1
ATOM 760 C CA . ALA A 1 97 ? 0.055 -3.718 1.311 1.00 94.50 97 ALA A CA 1
ATOM 761 C C . ALA A 1 97 ? 0.272 -3.656 2.828 1.00 94.50 97 ALA A C 1
ATOM 763 O O . ALA A 1 97 ? 1.309 -4.097 3.318 1.00 94.50 97 ALA A O 1
ATOM 764 N N . VAL A 1 98 ? -0.706 -3.114 3.560 1.00 95.50 98 VAL A N 1
ATOM 765 C CA . VAL A 1 98 ? -0.647 -2.939 5.018 1.00 95.50 98 VAL A CA 1
ATOM 766 C C . VAL A 1 98 ? -0.421 -4.263 5.765 1.00 95.50 98 VAL A C 1
ATOM 768 O O . VAL A 1 98 ? 0.557 -4.333 6.508 1.00 95.50 98 VAL A O 1
ATOM 771 N N . PRO A 1 99 ? -1.242 -5.322 5.598 1.00 95.19 99 PRO A N 1
ATOM 772 C C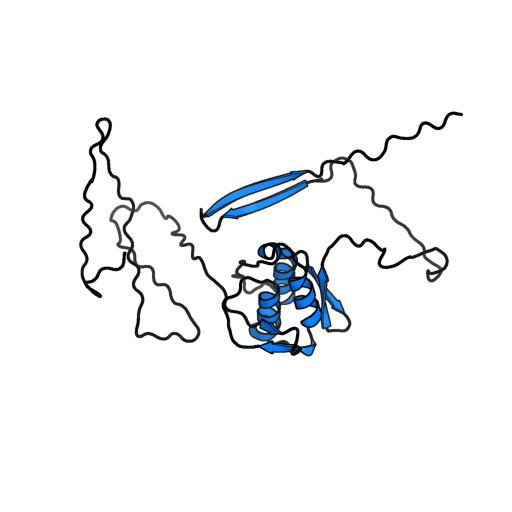A . PRO A 1 99 ? -1.039 -6.584 6.304 1.00 95.19 99 PRO A CA 1
ATOM 773 C C . PRO A 1 99 ? 0.260 -7.260 5.890 1.00 95.19 99 PRO A C 1
ATOM 775 O O . PRO A 1 99 ? 0.912 -7.863 6.732 1.00 95.19 99 PRO A O 1
ATOM 778 N N . HIS A 1 100 ? 0.687 -7.130 4.631 1.00 94.81 100 HIS A N 1
ATOM 779 C CA . HIS A 1 100 ? 1.981 -7.661 4.219 1.00 94.81 100 HIS A CA 1
ATOM 780 C C . HIS A 1 100 ? 3.137 -6.965 4.954 1.00 94.81 100 HIS A C 1
ATOM 782 O O . HIS A 1 100 ? 4.026 -7.627 5.482 1.00 94.81 100 HIS A O 1
ATOM 788 N N . THR A 1 101 ? 3.100 -5.637 5.075 1.00 93.50 101 THR A N 1
ATOM 789 C CA . THR A 1 101 ? 4.093 -4.892 5.856 1.00 93.50 101 THR A CA 1
ATOM 790 C C . THR A 1 101 ? 4.006 -5.211 7.353 1.00 93.50 101 THR A C 1
ATOM 792 O O . THR A 1 101 ? 5.033 -5.397 7.992 1.00 93.50 101 THR A O 1
ATOM 795 N N . TRP A 1 102 ? 2.809 -5.331 7.925 1.00 95.25 102 TRP A N 1
ATOM 796 C CA . TRP A 1 102 ? 2.633 -5.543 9.365 1.00 95.25 102 TRP A CA 1
ATOM 797 C C . TRP A 1 102 ? 2.929 -6.979 9.820 1.00 95.25 102 TRP A C 1
ATOM 799 O O . TRP A 1 102 ? 3.701 -7.186 10.754 1.00 95.25 102 TRP A O 1
ATOM 809 N N . LEU A 1 103 ? 2.332 -7.967 9.152 1.00 95.19 103 LEU A N 1
ATOM 810 C CA . LEU A 1 103 ? 2.382 -9.377 9.547 1.00 95.19 103 LEU A CA 1
ATOM 811 C C . LEU A 1 103 ? 3.629 -10.084 9.016 1.00 95.19 103 LEU A C 1
ATOM 813 O O . LEU A 1 103 ? 4.234 -10.864 9.739 1.00 95.19 103 LEU A O 1
ATOM 817 N N . VAL A 1 104 ? 4.011 -9.823 7.759 1.00 93.00 104 VAL A N 1
ATOM 818 C CA . VAL A 1 104 ? 5.137 -10.525 7.117 1.00 93.00 104 VAL A CA 1
ATOM 819 C C . VAL A 1 104 ? 6.452 -9.805 7.386 1.00 93.00 104 VAL A C 1
ATOM 821 O O . VAL A 1 104 ? 7.382 -10.426 7.879 1.00 93.00 104 VAL A O 1
ATOM 824 N N . MET A 1 105 ? 6.542 -8.502 7.098 1.00 90.62 105 MET A N 1
ATOM 825 C CA . MET A 1 105 ? 7.794 -7.757 7.317 1.00 90.62 105 MET A CA 1
ATOM 826 C C . MET A 1 105 ? 8.012 -7.396 8.790 1.00 90.62 105 MET A C 1
ATOM 828 O O . MET A 1 105 ? 9.141 -7.398 9.265 1.00 90.62 105 MET A O 1
ATOM 832 N N . GLY A 1 106 ? 6.939 -7.048 9.504 1.00 90.25 106 GLY A N 1
ATOM 833 C CA . GLY A 1 106 ? 6.995 -6.661 10.912 1.00 90.25 106 GLY A CA 1
ATOM 834 C C . GLY A 1 106 ? 6.887 -7.821 11.901 1.00 90.25 106 GLY A C 1
ATOM 835 O O . GLY A 1 106 ? 7.002 -7.572 13.101 1.00 90.25 106 GLY A O 1
ATOM 836 N N . GLU A 1 107 ? 6.614 -9.044 11.426 1.00 93.75 107 GLU A N 1
ATOM 837 C CA . GLU A 1 107 ? 6.375 -10.251 12.240 1.00 93.75 107 GLU A CA 1
ATOM 838 C C . GLU A 1 107 ? 5.370 -10.033 13.390 1.00 93.75 107 GLU A C 1
ATOM 840 O O . GLU A 1 107 ? 5.444 -10.650 14.456 1.00 93.75 107 GLU A O 1
ATOM 845 N N . GLN A 1 108 ? 4.415 -9.119 13.198 1.00 94.62 108 GLN A N 1
ATOM 846 C CA . GLN A 1 108 ? 3.409 -8.818 14.206 1.00 94.62 108 GLN A CA 1
ATOM 847 C C . GLN A 1 108 ? 2.259 -9.831 14.145 1.00 94.62 108 GLN A C 1
ATOM 849 O O . GLN A 1 108 ? 1.891 -10.297 13.066 1.00 94.62 108 GLN A O 1
ATOM 854 N N . PRO A 1 109 ? 1.640 -10.175 15.286 1.00 94.00 109 PRO A N 1
ATOM 855 C CA . PRO A 1 109 ? 0.548 -11.139 15.301 1.00 94.00 109 PRO A CA 1
ATOM 856 C C . PRO A 1 109 ? -0.746 -10.530 14.741 1.00 94.00 109 PRO A C 1
ATOM 858 O O . PRO A 1 109 ? -1.056 -9.374 15.001 1.00 94.00 109 PRO A O 1
ATOM 861 N N . GLU A 1 110 ? -1.576 -11.337 14.074 1.00 93.50 110 GLU A N 1
ATOM 862 C CA . GLU A 1 110 ? -2.838 -10.886 13.447 1.00 93.50 110 GLU A CA 1
ATOM 863 C C . GLU A 1 110 ? -3.779 -10.136 14.403 1.00 93.50 110 GLU A C 1
ATOM 865 O O . GLU A 1 110 ? -4.491 -9.224 14.000 1.00 93.50 110 GLU A O 1
ATOM 870 N N . LYS A 1 111 ? -3.744 -10.470 15.698 1.00 93.94 111 LYS A N 1
ATOM 871 C CA . LYS A 1 111 ? -4.575 -9.833 16.730 1.00 93.94 111 LYS A CA 1
ATOM 872 C C . LYS A 1 111 ? -4.248 -8.358 16.998 1.00 93.94 111 LYS A C 1
ATOM 874 O O . LYS A 1 111 ? -5.015 -7.710 17.701 1.00 93.94 111 LYS A O 1
ATOM 879 N N . THR A 1 112 ? -3.104 -7.847 16.537 1.00 94.75 112 THR A N 1
ATOM 880 C CA . THR A 1 112 ? -2.690 -6.451 16.778 1.00 94.75 112 THR A CA 1
ATOM 881 C C . THR A 1 112 ? -3.132 -5.505 15.672 1.00 94.75 112 THR A C 1
ATOM 883 O O . THR A 1 112 ? -2.771 -4.333 15.715 1.00 94.75 112 THR A O 1
ATOM 886 N N . ILE A 1 113 ? -3.911 -5.972 14.696 1.00 95.94 113 ILE A N 1
ATOM 887 C CA . ILE A 1 113 ? -4.377 -5.164 13.572 1.00 95.94 113 ILE A CA 1
ATOM 888 C C . ILE A 1 113 ? -5.834 -5.490 13.226 1.00 95.94 113 ILE A C 1
ATOM 890 O O . ILE A 1 113 ? -6.225 -6.651 13.127 1.00 95.94 113 ILE A O 1
ATOM 894 N N . ASP A 1 114 ? -6.646 -4.458 13.008 1.00 95.88 114 ASP A N 1
ATOM 895 C CA . ASP A 1 114 ? -8.025 -4.617 12.547 1.00 95.88 114 ASP A CA 1
ATOM 896 C C . ASP A 1 114 ? -8.076 -4.756 11.017 1.00 95.88 114 ASP A C 1
ATOM 898 O O . ASP A 1 114 ? -8.279 -3.797 10.265 1.00 95.88 114 ASP A O 1
ATOM 902 N N . LEU A 1 115 ? -7.866 -5.987 10.545 1.00 95.56 115 LEU A N 1
ATOM 903 C CA . LEU A 1 115 ? -7.937 -6.325 9.120 1.00 95.56 115 LEU A CA 1
ATOM 904 C C . LEU A 1 115 ? -9.355 -6.215 8.563 1.00 95.56 115 LEU A C 1
ATOM 906 O O . LEU A 1 115 ? -9.536 -5.885 7.391 1.00 95.56 115 LEU A O 1
ATOM 910 N N . TYR A 1 116 ? -10.364 -6.479 9.389 1.00 95.50 116 TYR A N 1
ATOM 911 C CA . TYR A 1 116 ? -11.746 -6.436 8.941 1.00 95.50 116 TYR A CA 1
ATOM 912 C C . TYR A 1 116 ? -12.135 -5.009 8.551 1.00 95.50 116 TYR A C 1
ATOM 914 O O . TYR A 1 116 ? -12.639 -4.786 7.446 1.00 95.50 116 TYR A O 1
ATOM 922 N N . GLU A 1 117 ? -11.849 -4.037 9.419 1.00 94.19 117 GLU A N 1
ATOM 923 C CA . GLU A 1 117 ? -12.146 -2.636 9.136 1.00 94.19 117 GLU A CA 1
ATOM 924 C C . GLU A 1 117 ? -11.323 -2.107 7.958 1.00 94.19 117 GLU A C 1
ATOM 926 O O . GLU A 1 117 ? -11.870 -1.440 7.077 1.00 94.19 117 GLU A O 1
ATOM 931 N N . LEU A 1 118 ? -10.039 -2.473 7.875 1.00 95.62 118 LEU A N 1
ATOM 932 C CA . LEU A 1 118 ? -9.169 -2.099 6.759 1.00 95.62 118 LEU A CA 1
ATOM 933 C C . LEU A 1 118 ? -9.748 -2.531 5.403 1.00 95.62 118 LEU A C 1
ATOM 935 O O . LEU A 1 118 ? -9.870 -1.715 4.485 1.00 95.62 118 LEU A O 1
ATOM 939 N N . TYR A 1 119 ? -10.129 -3.803 5.270 1.00 95.62 119 TYR A N 1
ATOM 940 C CA . TYR A 1 119 ? -10.654 -4.341 4.012 1.00 95.62 119 TYR A CA 1
ATOM 941 C C . TYR A 1 119 ? -12.070 -3.844 3.721 1.00 95.62 119 TYR A C 1
ATOM 943 O O . TYR A 1 119 ? -12.421 -3.637 2.556 1.00 95.62 119 TYR A O 1
ATOM 951 N N . ARG A 1 120 ? -12.872 -3.571 4.757 1.00 94.56 120 ARG A N 1
ATOM 952 C CA . ARG A 1 120 ? -14.171 -2.908 4.600 1.00 94.56 120 ARG A CA 1
ATOM 953 C C . ARG A 1 120 ? -14.006 -1.505 4.018 1.00 94.56 120 ARG A C 1
ATOM 955 O O . ARG A 1 120 ? -14.707 -1.154 3.068 1.00 94.56 120 ARG A O 1
ATOM 962 N N . ILE A 1 121 ? -13.060 -0.726 4.545 1.00 93.88 121 ILE A N 1
ATOM 963 C CA . ILE A 1 121 ? -12.723 0.597 4.012 1.00 93.88 121 ILE A CA 1
ATOM 964 C C . ILE A 1 121 ? -12.246 0.465 2.568 1.00 93.88 121 ILE A C 1
ATOM 966 O O . ILE A 1 121 ? -12.729 1.204 1.712 1.00 93.88 121 ILE A O 1
ATOM 970 N N . ALA A 1 122 ? -11.369 -0.493 2.274 1.00 93.50 122 ALA A N 1
ATOM 971 C CA . ALA A 1 122 ? -10.867 -0.731 0.924 1.00 93.50 122 ALA A CA 1
ATOM 972 C C . ALA A 1 122 ? -11.988 -1.023 -0.085 1.00 93.50 122 ALA A C 1
ATOM 974 O O . ALA A 1 122 ? -12.003 -0.446 -1.171 1.00 93.50 122 ALA A O 1
ATOM 975 N N . GLY A 1 123 ? -12.967 -1.847 0.299 1.00 92.31 123 GLY A N 1
ATOM 976 C CA . GLY A 1 123 ? -14.143 -2.143 -0.521 1.00 92.31 123 GLY A CA 1
ATOM 977 C C . GLY A 1 123 ? -15.073 -0.943 -0.745 1.00 92.31 123 GLY A C 1
ATOM 978 O O . GLY A 1 123 ? -15.829 -0.935 -1.712 1.00 92.31 123 GLY A O 1
ATOM 979 N N . SER A 1 124 ? -15.012 0.085 0.109 1.00 91.25 124 SER A N 1
ATOM 980 C CA . SER A 1 124 ? -15.803 1.316 -0.046 1.00 91.25 124 SER A CA 1
ATOM 981 C C . SER A 1 124 ? -15.194 2.325 -1.030 1.00 91.25 124 SER A C 1
ATOM 983 O O . SER A 1 124 ? -15.877 3.248 -1.482 1.00 91.25 124 SER A O 1
ATOM 985 N N . ILE A 1 125 ? -13.911 2.177 -1.380 1.00 90.56 125 ILE A N 1
ATOM 986 C CA . ILE A 1 125 ? -13.195 3.153 -2.206 1.00 90.56 125 ILE A CA 1
ATOM 987 C C . ILE A 1 125 ? -13.634 3.025 -3.661 1.00 90.56 125 ILE A C 1
ATOM 989 O O . ILE A 1 125 ? -13.364 2.031 -4.327 1.00 90.56 125 ILE A O 1
ATOM 993 N N . THR A 1 126 ? -14.264 4.079 -4.178 1.00 88.25 126 THR A N 1
ATOM 994 C CA . THR A 1 126 ? -14.643 4.174 -5.590 1.00 88.25 126 THR A CA 1
ATOM 995 C C . THR A 1 126 ? -14.143 5.499 -6.178 1.00 88.25 126 THR A C 1
ATOM 997 O O . THR A 1 126 ? -14.446 6.548 -5.604 1.00 88.25 126 THR A O 1
ATOM 1000 N N . PRO A 1 127 ? -13.413 5.494 -7.312 1.00 89.00 127 PRO A N 1
ATOM 1001 C CA . PRO A 1 127 ? -12.908 4.329 -8.053 1.00 89.00 127 PRO A CA 1
ATOM 1002 C C . PRO A 1 127 ? -11.770 3.599 -7.316 1.00 89.00 127 PRO A C 1
ATOM 1004 O O . PRO A 1 127 ? -11.040 4.207 -6.536 1.00 89.00 127 PRO A O 1
ATOM 1007 N N . ALA A 1 128 ? -11.596 2.302 -7.602 1.00 86.38 128 ALA A N 1
ATOM 1008 C CA . ALA A 1 128 ? -10.606 1.436 -6.942 1.00 86.38 128 ALA A CA 1
ATOM 1009 C C . ALA A 1 128 ? -9.153 1.933 -7.081 1.00 86.38 128 ALA A C 1
ATOM 1011 O O . ALA A 1 128 ? -8.307 1.649 -6.238 1.00 86.38 128 ALA A O 1
ATOM 1012 N N . GLU A 1 129 ? -8.875 2.722 -8.119 1.00 87.06 129 GLU A N 1
ATOM 1013 C CA . GLU A 1 129 ? -7.570 3.334 -8.390 1.00 87.06 129 GLU A CA 1
ATOM 1014 C C . GLU A 1 129 ? -7.109 4.283 -7.276 1.00 87.06 129 GLU A C 1
ATOM 1016 O O . GLU A 1 129 ? -5.911 4.420 -7.045 1.00 87.06 129 GLU A O 1
ATOM 1021 N N . LEU A 1 130 ? -8.047 4.890 -6.537 1.00 86.94 130 LEU A N 1
ATOM 1022 C CA . LEU A 1 130 ? -7.738 5.728 -5.372 1.00 86.94 130 LEU A CA 1
ATOM 1023 C C . LEU A 1 130 ? -7.252 4.917 -4.160 1.00 86.94 130 LEU A C 1
ATOM 1025 O O . LEU A 1 130 ? -6.856 5.501 -3.158 1.00 86.94 130 LEU A O 1
ATOM 1029 N N . GLY A 1 131 ? -7.326 3.587 -4.226 1.00 88.56 131 GLY A N 1
ATOM 1030 C CA . GLY A 1 131 ? -6.760 2.673 -3.239 1.00 88.56 131 GLY A CA 1
ATOM 1031 C C . GLY A 1 131 ? -5.436 2.051 -3.685 1.00 88.56 131 GLY A C 1
ATOM 1032 O O . GLY A 1 131 ? -4.979 1.103 -3.051 1.00 88.56 131 GLY A O 1
ATOM 1033 N N . TYR A 1 132 ? -4.830 2.502 -4.788 1.00 90.69 132 TYR A N 1
ATOM 1034 C CA . TYR A 1 132 ? -3.569 1.923 -5.248 1.00 90.69 132 TYR A CA 1
ATOM 1035 C C . TYR A 1 132 ? -2.363 2.468 -4.486 1.00 90.69 132 TYR A C 1
ATOM 1037 O O . TYR A 1 132 ? -2.260 3.659 -4.203 1.00 90.69 132 TYR A O 1
ATOM 1045 N N . PHE A 1 133 ? -1.425 1.571 -4.194 1.00 90.38 133 PHE A N 1
ATOM 1046 C CA . PHE A 1 133 ? -0.144 1.877 -3.580 1.00 90.38 133 PHE A CA 1
ATOM 1047 C C . PHE A 1 133 ? 0.980 1.183 -4.354 1.00 90.38 133 PHE A C 1
ATOM 1049 O O . PHE A 1 133 ? 1.157 -0.034 -4.259 1.00 90.38 133 PHE A O 1
ATOM 1056 N N . ASP A 1 134 ? 1.750 1.980 -5.096 1.00 86.19 134 ASP A N 1
ATOM 1057 C CA . ASP A 1 134 ? 2.882 1.531 -5.923 1.00 86.19 134 ASP A CA 1
ATOM 1058 C C . ASP A 1 134 ? 4.228 2.114 -5.454 1.00 86.19 134 ASP A C 1
ATOM 1060 O O . ASP A 1 134 ? 5.207 2.107 -6.197 1.00 86.19 134 ASP A O 1
ATOM 1064 N N . TYR A 1 135 ? 4.283 2.655 -4.235 1.00 84.25 135 TYR A N 1
ATOM 1065 C CA . TYR A 1 135 ? 5.518 3.193 -3.674 1.00 84.25 135 TYR A CA 1
ATOM 1066 C C . TYR A 1 135 ? 6.399 2.072 -3.108 1.00 84.25 135 TYR A C 1
ATOM 1068 O O . TYR A 1 135 ? 5.908 1.105 -2.518 1.00 84.25 135 TYR A O 1
ATOM 1076 N N . THR A 1 136 ? 7.711 2.205 -3.283 1.00 81.25 136 THR A N 1
ATOM 1077 C CA . THR A 1 136 ? 8.718 1.285 -2.747 1.00 81.25 136 THR A CA 1
ATOM 1078 C C . THR A 1 136 ? 9.474 1.961 -1.622 1.00 81.25 136 THR A C 1
ATOM 1080 O O . THR A 1 136 ? 9.926 3.090 -1.782 1.00 81.25 136 THR A O 1
ATOM 1083 N N . PHE A 1 137 ? 9.655 1.254 -0.513 1.00 83.12 137 PHE A N 1
ATOM 1084 C CA . PHE A 1 137 ? 10.531 1.712 0.553 1.00 83.12 137 PHE A CA 1
ATOM 1085 C C . PHE A 1 137 ? 11.946 1.198 0.291 1.00 83.12 137 PHE A C 1
ATOM 1087 O O . PHE A 1 137 ? 12.144 -0.014 0.223 1.00 83.12 137 PHE A O 1
ATOM 1094 N N . ASP A 1 138 ? 12.897 2.105 0.116 1.00 78.62 138 ASP A N 1
ATOM 1095 C CA . ASP A 1 138 ? 14.323 1.813 -0.060 1.00 78.62 138 ASP A CA 1
ATOM 1096 C C . ASP A 1 138 ? 15.123 2.012 1.233 1.00 78.62 138 ASP A C 1
ATOM 1098 O O . ASP A 1 138 ? 16.092 1.298 1.471 1.00 78.62 138 ASP A O 1
ATOM 1102 N N . ASP A 1 139 ? 14.687 2.949 2.070 1.00 78.06 139 ASP A N 1
ATOM 1103 C CA . ASP A 1 139 ? 15.314 3.283 3.342 1.00 78.06 139 ASP A CA 1
ATOM 1104 C C . ASP A 1 139 ? 14.939 2.277 4.447 1.00 78.06 139 ASP A C 1
ATOM 1106 O O . ASP A 1 139 ? 13.762 1.950 4.647 1.00 78.06 139 ASP A O 1
ATOM 1110 N N . GLU A 1 140 ? 15.945 1.775 5.163 1.00 75.62 140 GLU A N 1
ATOM 1111 C CA . GLU A 1 140 ? 15.804 0.858 6.300 1.00 75.62 140 GLU A CA 1
ATOM 1112 C C . GLU A 1 140 ? 15.322 1.599 7.559 1.00 75.62 140 GLU A C 1
ATOM 1114 O O . GLU A 1 140 ? 14.537 1.042 8.331 1.00 75.62 140 GLU A O 1
ATOM 1119 N N . ASP A 1 141 ? 15.662 2.884 7.702 1.00 81.31 141 ASP A N 1
ATOM 1120 C CA . ASP A 1 141 ? 15.411 3.681 8.911 1.00 81.31 141 ASP A CA 1
ATOM 1121 C C . ASP A 1 141 ? 13.931 4.066 9.096 1.00 81.31 141 ASP A C 1
ATOM 1123 O O . ASP A 1 141 ? 13.512 4.555 10.153 1.00 81.31 141 ASP A O 1
ATOM 1127 N N . VAL A 1 142 ? 13.084 3.820 8.091 1.00 87.12 142 VAL A N 1
ATOM 1128 C CA . VAL A 1 142 ? 11.644 4.072 8.200 1.00 87.12 142 VAL A CA 1
ATOM 1129 C C . VAL A 1 142 ? 11.001 3.019 9.102 1.00 87.12 142 VAL A C 1
ATOM 1131 O O . VAL A 1 142 ? 10.915 1.836 8.759 1.00 87.12 142 VAL A O 1
ATOM 1134 N N . SER A 1 143 ? 10.480 3.468 10.246 1.00 90.94 143 SER A N 1
ATOM 1135 C CA . SER A 1 143 ? 9.783 2.600 11.201 1.00 90.94 143 SER A CA 1
ATOM 1136 C C . SER A 1 143 ? 8.570 1.890 10.587 1.00 90.94 143 SER A C 1
ATOM 1138 O O . SER A 1 143 ? 7.911 2.408 9.683 1.00 90.94 143 SER A O 1
ATOM 1140 N N . LEU A 1 144 ? 8.218 0.723 11.137 1.00 91.31 144 LEU A N 1
ATOM 1141 C CA . LEU A 1 144 ? 7.057 -0.056 10.697 1.00 91.31 144 LEU A CA 1
ATOM 1142 C C . LEU A 1 144 ? 5.757 0.770 10.700 1.00 91.31 144 LEU A C 1
ATOM 1144 O O . LEU A 1 144 ? 4.995 0.730 9.736 1.00 91.31 144 LEU A O 1
ATOM 1148 N N . GLY A 1 145 ? 5.532 1.557 11.757 1.00 91.00 145 GLY A N 1
ATOM 1149 C CA . GLY A 1 145 ? 4.362 2.432 11.869 1.00 91.00 145 GLY A CA 1
ATOM 1150 C C . GLY A 1 145 ? 4.325 3.504 10.779 1.00 91.00 145 GLY A C 1
ATOM 1151 O O . GLY A 1 145 ? 3.293 3.678 10.137 1.00 91.00 145 GLY A O 1
ATOM 1152 N N . ALA A 1 146 ? 5.463 4.150 10.503 1.00 91.56 146 ALA A N 1
ATOM 1153 C CA . ALA A 1 146 ? 5.566 5.156 9.446 1.00 91.56 146 ALA A CA 1
ATOM 1154 C C . ALA A 1 146 ? 5.324 4.557 8.049 1.00 91.56 146 ALA A C 1
ATOM 1156 O O . ALA A 1 146 ? 4.674 5.186 7.216 1.00 91.56 146 ALA A O 1
ATOM 1157 N N . ARG A 1 147 ? 5.772 3.318 7.794 1.00 92.81 147 ARG A N 1
ATOM 1158 C CA . ARG A 1 147 ? 5.468 2.607 6.536 1.00 92.81 147 ARG A CA 1
ATOM 1159 C C . ARG A 1 147 ? 3.968 2.380 6.374 1.00 92.81 147 ARG A C 1
ATOM 1161 O O . ARG A 1 147 ? 3.425 2.656 5.306 1.00 92.81 147 ARG A O 1
ATOM 1168 N N . VAL A 1 148 ? 3.292 1.907 7.423 1.00 93.62 148 VAL A N 1
ATOM 1169 C CA . VAL A 1 148 ? 1.834 1.703 7.396 1.00 93.62 148 VAL A CA 1
ATOM 1170 C C . VAL A 1 148 ? 1.099 3.028 7.212 1.00 93.62 148 VAL A C 1
ATOM 1172 O O . VAL A 1 148 ? 0.187 3.105 6.393 1.00 93.62 148 VAL A O 1
ATOM 1175 N N . GLU A 1 149 ? 1.517 4.083 7.905 1.00 93.12 149 GLU A N 1
ATOM 1176 C CA . GLU A 1 149 ? 0.934 5.417 7.75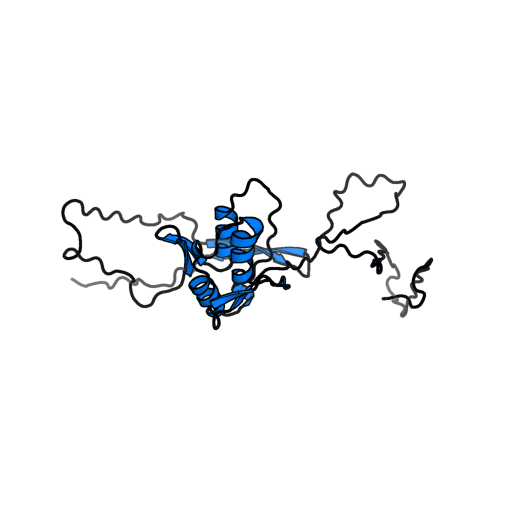3 1.00 93.12 149 GLU A CA 1
ATOM 1177 C C . GLU A 1 149 ? 1.085 5.942 6.317 1.00 93.12 149 GLU A C 1
ATOM 1179 O O . GLU A 1 149 ? 0.104 6.379 5.717 1.00 93.12 149 GLU A O 1
ATOM 1184 N N . MET A 1 150 ? 2.272 5.815 5.712 1.00 91.75 150 MET A N 1
ATOM 1185 C CA . MET A 1 150 ? 2.502 6.184 4.310 1.00 91.75 150 MET A CA 1
ATOM 1186 C C . MET A 1 150 ? 1.607 5.398 3.343 1.00 91.75 150 MET A C 1
ATOM 1188 O O . MET A 1 150 ? 1.064 5.981 2.402 1.00 91.75 150 MET A O 1
ATOM 1192 N N . ILE A 1 151 ? 1.414 4.096 3.579 1.00 93.69 151 ILE A N 1
ATOM 1193 C CA . ILE A 1 151 ? 0.499 3.266 2.780 1.00 93.69 151 ILE A CA 1
ATOM 1194 C C . ILE A 1 151 ? -0.946 3.760 2.920 1.00 93.69 151 ILE A C 1
ATOM 1196 O O . ILE A 1 151 ? -1.646 3.923 1.920 1.00 93.69 151 ILE A O 1
ATOM 1200 N N . CYS A 1 152 ? -1.400 4.016 4.145 1.00 93.62 152 CYS A N 1
ATOM 1201 C CA . CYS A 1 152 ? -2.767 4.446 4.433 1.00 93.62 152 CYS A CA 1
ATOM 1202 C C . CYS A 1 152 ? -3.065 5.858 3.901 1.00 93.62 152 CYS A C 1
ATOM 1204 O O . CYS A 1 152 ? -4.158 6.106 3.378 1.00 93.62 152 CYS A O 1
ATOM 1206 N N . ASN A 1 153 ? -2.078 6.757 3.938 1.00 91.25 153 ASN A N 1
ATOM 1207 C CA . ASN A 1 153 ? -2.190 8.115 3.411 1.00 91.25 153 ASN A CA 1
ATOM 1208 C C . ASN A 1 153 ? -2.503 8.137 1.908 1.00 91.25 153 ASN A C 1
ATOM 1210 O O . ASN A 1 153 ? -3.277 8.991 1.469 1.00 91.25 153 ASN A O 1
ATOM 1214 N N . ALA A 1 154 ? -2.010 7.164 1.130 1.00 87.62 154 ALA A N 1
ATOM 1215 C CA . ALA A 1 154 ? -2.342 7.042 -0.293 1.00 87.62 154 ALA A CA 1
ATOM 1216 C C . ALA A 1 154 ? -3.856 6.886 -0.540 1.00 87.62 154 ALA A C 1
ATOM 1218 O O . ALA A 1 154 ? -4.382 7.409 -1.520 1.00 87.62 154 ALA A O 1
ATOM 1219 N N . ALA A 1 155 ? -4.570 6.232 0.382 1.00 90.44 155 ALA A N 1
ATOM 1220 C CA . ALA A 1 155 ? -6.006 5.974 0.295 1.00 90.44 155 ALA A CA 1
ATOM 1221 C C . ALA A 1 155 ? -6.864 6.896 1.190 1.00 90.44 155 ALA A C 1
ATOM 1223 O O . ALA A 1 155 ? -8.074 6.666 1.321 1.00 90.44 155 ALA A O 1
ATOM 1224 N N . ARG A 1 156 ? -6.264 7.940 1.794 1.00 90.94 156 ARG A N 1
ATOM 1225 C CA . ARG A 1 156 ? -6.888 8.832 2.798 1.00 90.94 156 ARG A CA 1
ATOM 1226 C C . ARG A 1 156 ? -7.460 8.070 3.997 1.00 90.94 156 ARG A C 1
ATOM 1228 O O . ARG A 1 156 ? -8.575 8.330 4.460 1.00 90.94 156 ARG A O 1
ATOM 1235 N N . VAL A 1 157 ? -6.701 7.089 4.463 1.00 93.62 157 VAL A N 1
ATOM 1236 C CA . VAL A 1 157 ? -7.005 6.301 5.654 1.00 93.62 157 VAL A CA 1
ATOM 1237 C C . VAL A 1 157 ? -6.062 6.736 6.766 1.00 93.62 157 VAL A C 1
ATOM 1239 O O . VAL A 1 157 ? -4.862 6.858 6.555 1.00 93.62 157 VAL A O 1
ATOM 1242 N N . ILE A 1 158 ? -6.611 6.967 7.951 1.00 93.25 158 ILE A N 1
ATOM 1243 C CA . ILE A 1 158 ? -5.849 7.229 9.167 1.00 93.25 158 ILE A CA 1
ATOM 1244 C C . ILE A 1 158 ? -5.694 5.905 9.901 1.00 93.25 158 ILE A C 1
ATOM 1246 O O . ILE A 1 158 ? -6.691 5.228 10.171 1.00 93.25 158 ILE A O 1
ATOM 1250 N N . ALA A 1 159 ? -4.455 5.562 10.240 1.00 93.25 159 ALA A N 1
ATOM 1251 C CA . ALA A 1 159 ? -4.142 4.474 11.152 1.00 93.25 159 ALA A CA 1
ATOM 1252 C C . ALA A 1 159 ? -3.946 5.044 12.563 1.00 93.25 159 ALA A C 1
ATOM 1254 O O . ALA A 1 159 ? -3.243 6.038 12.742 1.00 93.25 159 ALA A O 1
ATOM 1255 N N . PHE A 1 160 ? -4.573 4.440 13.565 1.00 93.00 160 PHE A N 1
ATOM 1256 C CA . PHE A 1 160 ? -4.441 4.860 14.957 1.00 93.00 160 PHE A CA 1
ATOM 1257 C C . PHE A 1 160 ? -4.470 3.654 15.892 1.00 93.00 160 PHE A C 1
ATOM 1259 O O . PHE A 1 160 ? -4.998 2.593 15.563 1.00 93.00 160 PHE A O 1
ATOM 1266 N N . TRP A 1 161 ? -3.888 3.824 17.074 1.00 93.06 161 TRP A N 1
ATOM 1267 C CA . TRP A 1 161 ? -3.885 2.795 18.104 1.00 93.06 161 TRP A CA 1
ATOM 1268 C C . TRP A 1 161 ? -5.155 2.877 18.942 1.00 93.06 161 TRP A C 1
ATOM 1270 O O . TRP A 1 161 ? -5.415 3.902 19.572 1.00 93.06 161 TRP A O 1
ATOM 1280 N N . ASP A 1 162 ? -5.903 1.779 18.992 1.00 92.31 162 ASP A N 1
ATOM 1281 C CA . ASP A 1 162 ? -7.022 1.592 19.911 1.00 92.31 162 ASP A CA 1
ATOM 1282 C C . ASP A 1 162 ? -6.765 0.345 20.761 1.00 92.31 162 ASP A C 1
ATOM 1284 O O . ASP A 1 162 ? -6.713 -0.771 20.251 1.00 92.31 162 ASP A O 1
ATOM 1288 N N . ASN A 1 163 ? -6.530 0.536 22.061 1.00 91.19 163 ASN A N 1
ATOM 1289 C CA . ASN A 1 163 ? -6.310 -0.547 23.029 1.00 91.19 163 ASN A CA 1
ATOM 1290 C C . ASN A 1 163 ? -5.275 -1.613 22.595 1.00 91.19 163 ASN A C 1
ATOM 1292 O O . ASN A 1 163 ? -5.437 -2.800 22.871 1.00 91.19 163 ASN A O 1
ATOM 1296 N N . GLY A 1 164 ? -4.194 -1.194 21.927 1.00 89.38 164 GLY A N 1
ATOM 1297 C CA . GLY A 1 164 ? -3.138 -2.098 21.448 1.00 89.38 164 GLY A CA 1
ATOM 1298 C C . GLY A 1 164 ? -3.449 -2.812 20.127 1.00 89.38 164 GLY A C 1
ATOM 1299 O O . GLY A 1 164 ? -2.680 -3.680 19.715 1.00 89.38 164 GLY A O 1
ATOM 1300 N N . VAL A 1 165 ? -4.537 -2.434 19.454 1.00 94.56 165 VAL A N 1
ATOM 1301 C CA . VAL A 1 165 ? -4.898 -2.870 18.103 1.00 94.56 165 VAL A CA 1
ATOM 1302 C C . VAL A 1 165 ? -4.784 -1.683 17.150 1.00 94.56 165 VAL A C 1
ATOM 1304 O O . VAL A 1 165 ? -5.347 -0.609 17.384 1.00 94.56 165 VAL A O 1
ATOM 1307 N N . LEU A 1 166 ? -4.040 -1.870 16.065 1.00 94.50 166 LEU A N 1
ATOM 1308 C CA . LEU A 1 166 ? -3.932 -0.902 14.989 1.00 94.50 166 LEU A CA 1
ATOM 1309 C C . LEU A 1 166 ? -5.240 -0.888 14.197 1.00 94.50 166 LEU A C 1
ATOM 1311 O O . LEU A 1 166 ? -5.573 -1.853 13.509 1.00 94.50 166 LEU A O 1
ATOM 1315 N N . THR A 1 167 ? -5.974 0.210 14.322 1.00 94.94 167 THR A N 1
ATOM 1316 C CA . THR A 1 167 ? -7.313 0.387 13.760 1.00 94.94 167 THR A CA 1
ATOM 1317 C C . THR A 1 167 ? -7.292 1.472 12.692 1.00 94.94 167 THR A C 1
ATOM 1319 O O . THR A 1 167 ? -6.428 2.355 12.688 1.00 94.94 167 THR A O 1
ATOM 1322 N N . PHE A 1 168 ? -8.243 1.402 11.763 1.00 95.25 168 PHE A N 1
ATOM 1323 C CA . PHE A 1 168 ? -8.281 2.258 10.585 1.00 95.25 168 PHE A CA 1
ATOM 1324 C C . PHE A 1 168 ? -9.585 3.042 10.509 1.00 95.25 168 PHE A C 1
ATOM 1326 O O . PHE A 1 168 ? -10.661 2.535 10.811 1.00 95.25 168 PHE A O 1
ATOM 1333 N N . SER A 1 169 ? -9.499 4.292 10.062 1.00 92.38 169 SER A N 1
ATOM 1334 C CA . SER A 1 169 ? -10.669 5.096 9.711 1.00 92.38 169 SER A CA 1
ATOM 1335 C C . SER A 1 169 ? -10.374 5.918 8.470 1.00 92.38 169 SER A C 1
ATOM 1337 O O . SER A 1 169 ? -9.349 6.587 8.381 1.00 92.38 169 SER A O 1
ATOM 1339 N N . ARG A 1 170 ? -11.302 5.925 7.517 1.00 90.81 170 ARG A N 1
ATOM 1340 C CA . ARG A 1 170 ? -11.207 6.771 6.325 1.00 90.81 170 ARG A CA 1
ATOM 1341 C C . ARG A 1 170 ? -11.578 8.215 6.649 1.00 90.81 170 ARG A C 1
ATOM 1343 O O . ARG A 1 170 ? -12.558 8.469 7.357 1.00 90.81 170 ARG A O 1
ATOM 1350 N N . GLU A 1 171 ? -10.844 9.164 6.080 1.00 87.12 171 GLU A N 1
ATOM 1351 C CA . GLU A 1 171 ? -11.245 10.567 6.078 1.00 87.12 171 GLU A CA 1
ATOM 1352 C C . GLU A 1 171 ? -12.294 10.829 4.998 1.00 87.12 171 GLU A C 1
ATOM 1354 O O . GLU A 1 171 ? -11.995 11.057 3.822 1.00 87.12 171 GLU A O 1
ATOM 1359 N N . GLU A 1 172 ? -13.556 10.855 5.397 1.00 82.69 172 GLU A N 1
ATOM 1360 C CA . GLU A 1 172 ? -14.654 11.172 4.496 1.00 82.69 172 GLU A CA 1
ATOM 1361 C C . GLU A 1 172 ? -15.681 12.093 5.137 1.00 82.69 172 GLU A C 1
ATOM 1363 O O . GLU A 1 172 ? -15.773 12.237 6.359 1.00 82.69 172 GLU A O 1
ATOM 1368 N N . LYS A 1 173 ? -16.468 12.748 4.281 1.00 78.69 173 LYS A N 1
ATOM 1369 C CA . LYS A 1 173 ? -17.539 13.623 4.736 1.00 78.69 173 LYS A CA 1
ATOM 1370 C C . LYS A 1 173 ? -18.595 12.780 5.444 1.00 78.69 173 LYS A C 1
ATOM 1372 O O . LYS A 1 173 ? -19.366 12.076 4.799 1.00 78.69 173 LYS A O 1
ATOM 1377 N N . ARG A 1 174 ? -18.684 12.926 6.763 1.00 74.62 174 ARG A N 1
ATOM 1378 C CA . ARG A 1 174 ? -19.770 12.344 7.555 1.00 74.62 174 ARG A CA 1
ATOM 1379 C C . ARG A 1 174 ? -20.976 13.281 7.544 1.00 74.62 174 ARG A C 1
ATOM 1381 O O . ARG A 1 174 ? -20.839 14.488 7.737 1.00 74.62 174 ARG A O 1
ATOM 1388 N N . THR A 1 175 ? -22.159 12.734 7.278 1.00 72.94 175 THR A N 1
ATOM 1389 C CA . THR A 1 175 ? -23.428 13.486 7.282 1.00 72.94 175 THR A CA 1
ATOM 1390 C C . THR A 1 175 ? -23.920 13.774 8.694 1.00 72.94 175 THR A C 1
ATOM 1392 O O . THR A 1 175 ? -24.583 14.784 8.919 1.00 72.94 175 THR A O 1
ATOM 1395 N N . THR A 1 176 ? -23.564 12.920 9.650 1.00 70.50 176 THR A N 1
ATOM 1396 C CA . THR A 1 176 ? -23.898 13.067 11.065 1.00 70.50 176 THR A CA 1
ATOM 1397 C C . THR A 1 176 ? -22.646 13.350 11.893 1.00 70.50 176 THR A C 1
ATOM 1399 O O . THR A 1 176 ? -21.618 12.698 11.686 1.00 70.50 176 THR A O 1
ATOM 1402 N N . PRO A 1 177 ? -22.708 14.294 12.849 1.00 66.38 177 PRO A N 1
ATOM 1403 C CA . PRO A 1 177 ? -21.594 14.552 13.752 1.00 66.38 177 PRO A CA 1
ATOM 1404 C C . PRO A 1 177 ? -21.307 13.308 14.602 1.00 66.38 177 PRO A C 1
ATOM 1406 O O . PRO A 1 177 ? -22.219 12.724 15.180 1.00 66.38 177 PRO A O 1
ATOM 1409 N N . ALA A 1 178 ? -20.033 12.911 14.678 1.00 68.31 178 ALA A N 1
ATOM 1410 C CA . ALA A 1 178 ? -19.609 11.711 15.407 1.00 68.31 178 ALA A CA 1
ATOM 1411 C C . ALA A 1 178 ? -19.795 11.836 16.931 1.00 68.31 178 ALA A C 1
ATOM 1413 O O . ALA A 1 178 ? -20.023 10.840 17.609 1.00 68.31 178 ALA A O 1
ATOM 1414 N N . ALA A 1 179 ? -19.730 13.057 17.467 1.00 69.62 179 ALA A N 1
ATOM 1415 C CA . ALA A 1 179 ? -20.011 13.348 18.864 1.00 69.62 179 ALA A CA 1
ATOM 1416 C C . ALA A 1 179 ? -20.626 14.747 18.993 1.00 69.62 179 ALA A C 1
ATOM 1418 O O . ALA A 1 179 ? -20.125 15.713 18.413 1.00 69.62 179 ALA A O 1
ATOM 1419 N N . LEU A 1 180 ? -21.710 14.859 19.765 1.00 73.94 180 LEU A N 1
ATOM 1420 C CA . LEU A 1 180 ? -22.330 16.137 20.107 1.00 73.94 180 LEU A CA 1
ATOM 1421 C C . LEU A 1 180 ? -21.915 16.524 21.525 1.00 73.94 180 LEU A C 1
ATOM 1423 O O . LEU A 1 180 ? -22.475 16.042 22.510 1.00 73.94 180 LEU A O 1
ATOM 1427 N N . PHE A 1 181 ? -20.944 17.424 21.629 1.00 72.25 181 PHE A N 1
ATOM 1428 C CA . PHE A 1 181 ? -20.560 17.986 22.914 1.00 72.25 181 PHE A CA 1
ATOM 1429 C C . PHE A 1 181 ? -21.325 19.284 23.175 1.00 72.25 181 PHE A C 1
ATOM 1431 O O . PHE A 1 181 ? -21.032 20.318 22.577 1.00 72.25 181 PHE A O 1
ATOM 1438 N N . ASN A 1 182 ? -22.284 19.244 24.097 1.00 75.75 182 ASN A N 1
ATOM 1439 C CA . ASN A 1 182 ? -22.967 20.432 24.609 1.00 75.75 182 ASN A CA 1
ATOM 1440 C C . ASN A 1 182 ? -22.429 20.802 26.006 1.00 75.75 182 ASN A C 1
ATOM 1442 O O . ASN A 1 182 ? -21.658 20.054 26.607 1.00 75.75 182 ASN A O 1
ATOM 1446 N N . ARG A 1 183 ? -22.825 21.968 26.534 1.00 70.50 183 ARG A N 1
ATOM 1447 C CA . ARG A 1 183 ? -22.405 22.408 27.879 1.00 70.50 183 ARG A CA 1
ATOM 1448 C C . ARG A 1 183 ? -22.865 21.445 28.986 1.00 70.50 183 ARG A C 1
ATOM 1450 O O . ARG A 1 183 ? -22.231 21.400 30.029 1.00 70.50 183 ARG A O 1
ATOM 1457 N N . SER A 1 184 ? -23.935 20.685 28.746 1.00 73.62 184 SER A N 1
ATOM 1458 C CA . SER A 1 184 ? -24.531 19.745 29.704 1.00 73.62 184 SER A CA 1
ATOM 1459 C C . SER A 1 184 ? -23.837 18.375 29.754 1.00 73.62 184 SER A C 1
ATOM 1461 O O . SER A 1 184 ? -23.891 17.718 30.785 1.00 73.62 184 SER A O 1
ATOM 1463 N N . ASN A 1 185 ? -23.167 17.954 28.676 1.00 71.75 185 ASN A N 1
ATOM 1464 C CA . ASN A 1 185 ? -22.523 16.641 28.524 1.00 71.75 185 ASN A CA 1
ATOM 1465 C C . ASN A 1 185 ? -20.988 16.721 28.629 1.00 71.75 185 ASN A C 1
ATOM 1467 O O . ASN A 1 185 ? -20.283 15.835 28.146 1.00 71.75 185 ASN A O 1
ATOM 1471 N N . LYS A 1 186 ? -20.444 17.787 29.228 1.00 68.31 186 LYS A N 1
ATOM 1472 C CA . LYS A 1 186 ? -19.004 17.935 29.489 1.00 68.31 186 LYS A CA 1
ATOM 1473 C C . LYS A 1 186 ? -18.728 17.867 30.988 1.00 68.31 186 LYS A C 1
ATOM 1475 O O . LYS A 1 186 ? -19.472 18.436 31.781 1.00 68.31 186 LYS A O 1
ATOM 1480 N N . LYS A 1 187 ? -17.636 17.197 31.370 1.00 71.88 187 LYS A N 1
ATOM 1481 C CA . LYS A 1 187 ? -17.146 17.174 32.754 1.00 71.88 187 LYS A CA 1
ATOM 1482 C C . LYS A 1 187 ? -16.729 18.602 33.140 1.00 71.88 187 LYS A C 1
ATOM 1484 O O . LYS A 1 187 ? -15.964 19.233 32.412 1.00 71.88 187 LYS A O 1
ATOM 1489 N N . GLY A 1 188 ? -17.317 19.137 34.207 1.00 63.56 188 GLY A N 1
ATOM 1490 C CA . GLY A 1 188 ? -17.157 20.536 34.597 1.00 63.56 188 GLY A CA 1
ATOM 1491 C C . GLY A 1 188 ? -15.835 20.780 35.313 1.00 63.56 188 GLY A C 1
ATOM 1492 O O . GLY A 1 188 ? -15.597 20.142 36.327 1.00 63.56 188 GLY A O 1
ATOM 1493 N N . GLU A 1 189 ? -15.007 21.664 34.748 1.00 60.06 189 GLU A N 1
ATOM 1494 C CA . GLU A 1 189 ? -14.278 22.745 35.450 1.00 60.06 189 GLU A CA 1
ATOM 1495 C C . GLU A 1 189 ? -13.351 23.538 34.503 1.00 60.06 189 GLU A C 1
ATOM 1497 O O . GLU A 1 189 ? -13.069 24.699 34.772 1.00 60.06 189 GLU A O 1
ATOM 1502 N N . GLU A 1 190 ? -12.996 23.015 33.322 1.00 61.84 190 GLU A N 1
ATOM 1503 C CA . GLU A 1 190 ? -12.089 23.705 32.381 1.00 61.84 190 GLU A CA 1
ATOM 1504 C C . GLU A 1 190 ? -12.619 23.733 30.936 1.00 61.84 190 GLU A C 1
ATOM 1506 O O . GLU A 1 190 ? -12.071 23.127 30.014 1.00 61.84 190 GLU A O 1
ATOM 1511 N N . PHE A 1 191 ? -13.717 24.457 30.693 1.00 64.31 191 PHE A N 1
ATOM 1512 C CA . PHE A 1 191 ? -14.137 24.718 29.313 1.00 64.31 191 PHE A CA 1
ATOM 1513 C C . PHE A 1 191 ? -13.291 25.843 28.704 1.00 64.31 191 PHE A C 1
ATOM 1515 O O . PHE A 1 191 ? -13.554 27.023 28.932 1.00 64.31 191 PHE A O 1
ATOM 1522 N N . ARG A 1 192 ? -12.314 25.475 27.869 1.00 69.12 192 ARG A N 1
ATOM 1523 C CA . ARG A 1 192 ? -11.611 26.407 26.979 1.00 69.12 192 ARG A CA 1
ATOM 1524 C C . ARG A 1 192 ? -11.907 26.053 25.525 1.00 69.12 192 ARG A C 1
ATOM 1526 O O . ARG A 1 192 ? -11.581 24.961 25.069 1.00 69.12 192 ARG A O 1
ATOM 1533 N N . LEU A 1 193 ? -12.533 26.976 24.797 1.00 72.88 193 LEU A N 1
ATOM 1534 C CA . LEU A 1 193 ? -12.698 26.888 23.348 1.00 72.88 193 LEU A CA 1
ATOM 1535 C C . LEU A 1 193 ? -11.751 27.896 22.706 1.00 72.88 193 LEU A C 1
ATOM 1537 O O . LEU A 1 193 ? -11.963 29.102 22.805 1.00 72.88 193 LEU A O 1
ATOM 1541 N N . THR A 1 194 ? -10.702 27.395 22.067 1.00 77.44 194 THR A N 1
ATOM 1542 C CA . THR A 1 194 ? -9.809 28.211 21.246 1.00 77.44 194 THR A CA 1
ATOM 1543 C C . THR A 1 194 ? -10.233 28.032 19.797 1.00 77.44 194 THR A C 1
ATOM 1545 O O . THR A 1 194 ? -10.282 26.908 19.303 1.00 77.44 194 THR A O 1
ATOM 1548 N N . TYR A 1 195 ? -10.590 29.131 19.138 1.00 73.38 195 TYR A N 1
ATOM 1549 C CA . TYR A 1 195 ? -10.877 29.140 17.711 1.00 73.38 195 TYR A CA 1
ATOM 1550 C C . TYR A 1 195 ? -9.675 29.747 17.001 1.00 73.38 195 TYR A C 1
ATOM 1552 O O . TYR A 1 195 ? -9.364 30.917 17.218 1.00 73.38 195 TYR A O 1
ATOM 1560 N N . ASP A 1 196 ? -8.985 28.940 16.203 1.00 73.19 196 ASP A N 1
ATOM 1561 C CA . ASP A 1 196 ? -7.909 29.425 15.350 1.00 73.19 196 ASP A CA 1
ATOM 1562 C C . ASP A 1 196 ? -8.496 29.759 13.975 1.00 73.19 196 ASP A C 1
ATOM 1564 O O . ASP A 1 196 ? -8.948 28.882 13.232 1.00 73.19 196 ASP A O 1
ATOM 1568 N N . MET A 1 197 ? -8.589 31.054 13.677 1.00 72.44 197 MET A N 1
ATOM 1569 C CA . MET A 1 197 ? -9.051 31.538 12.381 1.00 72.44 197 MET A CA 1
ATOM 1570 C C . MET A 1 197 ? -7.868 31.595 11.434 1.00 72.44 197 MET A C 1
ATOM 1572 O O . MET A 1 197 ? -6.909 32.321 11.686 1.00 72.44 197 MET A O 1
ATOM 1576 N N . ARG A 1 198 ? -7.968 30.897 10.297 1.00 64.94 198 ARG A N 1
ATOM 1577 C CA . ARG A 1 198 ? -6.972 31.015 9.227 1.00 64.94 198 ARG A CA 1
ATOM 1578 C C . ARG A 1 198 ? -6.811 32.487 8.833 1.00 64.94 198 ARG A C 1
ATOM 1580 O O . ARG A 1 198 ? -7.770 33.128 8.406 1.00 64.94 198 ARG A O 1
ATOM 1587 N N . MET A 1 199 ? -5.599 33.012 8.998 1.00 76.38 199 MET A N 1
ATOM 1588 C CA . MET A 1 199 ? -5.258 34.383 8.621 1.00 76.38 199 MET A CA 1
ATOM 1589 C C . MET A 1 199 ? -5.149 34.531 7.091 1.00 76.38 199 MET A C 1
ATOM 1591 O O . MET A 1 199 ? -4.795 33.564 6.407 1.00 76.38 199 MET A O 1
ATOM 1595 N N . PRO A 1 200 ? -5.392 35.734 6.533 1.00 58.09 200 PRO A N 1
ATOM 1596 C CA . PRO A 1 200 ? -5.116 36.024 5.127 1.00 58.09 200 PRO A CA 1
ATOM 1597 C C . PRO A 1 200 ? -3.616 35.840 4.844 1.00 58.09 200 PRO A C 1
ATOM 1599 O O . PRO A 1 200 ? -2.793 36.527 5.443 1.00 58.09 200 PRO A O 1
ATOM 1602 N N . GLY A 1 201 ? -3.259 34.897 3.966 1.00 65.69 201 GLY A N 1
ATOM 1603 C CA . GLY A 1 201 ? -1.866 34.558 3.626 1.00 65.69 201 GLY A CA 1
ATOM 1604 C C . GLY A 1 201 ? -1.457 33.111 3.925 1.00 65.69 201 GLY A C 1
ATOM 1605 O O . GLY A 1 201 ? -0.365 32.699 3.545 1.00 65.69 201 GLY A O 1
ATOM 1606 N N . GLN A 1 202 ? -2.322 32.325 4.571 1.00 66.69 202 GLN A N 1
ATOM 1607 C CA . GLN A 1 202 ? -2.131 30.878 4.709 1.00 66.69 202 GLN A CA 1
ATOM 1608 C C . GLN A 1 202 ? -2.375 30.166 3.368 1.00 66.69 202 GLN A C 1
ATOM 1610 O O . GLN A 1 202 ? -3.272 30.555 2.618 1.00 66.69 202 GLN A O 1
ATOM 1615 N N . TYR A 1 203 ? -1.587 29.125 3.073 1.00 64.75 203 TYR A N 1
ATOM 1616 C CA . TYR A 1 203 ? -1.739 28.320 1.857 1.00 64.75 203 TYR A CA 1
ATOM 1617 C C . TYR A 1 203 ? -3.148 27.709 1.787 1.00 64.75 203 TYR A C 1
ATOM 1619 O O . TYR A 1 203 ? -3.563 26.963 2.673 1.00 64.75 203 TYR A O 1
ATOM 1627 N N . ASP A 1 204 ? -3.877 28.034 0.717 1.00 71.06 204 ASP A N 1
ATOM 1628 C CA . ASP A 1 204 ? -5.252 27.578 0.453 1.00 71.06 204 ASP A CA 1
ATOM 1629 C C . ASP A 1 204 ? -5.319 26.665 -0.783 1.00 71.06 204 ASP A C 1
ATOM 1631 O O . ASP A 1 204 ? -6.301 26.615 -1.523 1.00 71.06 204 ASP A O 1
ATOM 1635 N N . GLY A 1 205 ? -4.223 25.962 -1.054 1.00 72.75 205 GLY A N 1
ATOM 1636 C CA . GLY A 1 205 ? -4.101 25.068 -2.193 1.00 72.75 205 GLY A CA 1
ATOM 1637 C C . GLY A 1 205 ? -3.225 23.871 -1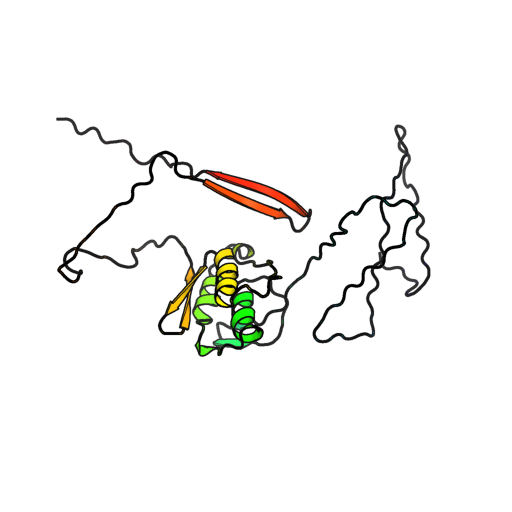.879 1.00 72.75 205 GLY A C 1
ATOM 1638 O O . GLY A 1 205 ? -2.457 23.877 -0.918 1.00 72.75 205 GLY A O 1
ATOM 1639 N N . VAL A 1 206 ? -3.368 22.842 -2.705 1.00 74.25 206 VAL A N 1
ATOM 1640 C CA . VAL A 1 206 ? -2.523 21.652 -2.683 1.00 74.25 206 VAL A CA 1
ATOM 1641 C C . VAL A 1 206 ? -1.784 21.591 -4.011 1.00 74.25 206 VAL A C 1
ATOM 1643 O O . VAL A 1 206 ? -2.390 21.711 -5.081 1.00 74.25 206 VAL A O 1
ATOM 1646 N N . GLU A 1 207 ? -0.472 21.413 -3.925 1.00 78.06 207 GLU A N 1
ATOM 1647 C CA . GLU A 1 207 ? 0.389 21.086 -5.052 1.00 78.06 207 GLU A CA 1
ATOM 1648 C C . GLU A 1 207 ? 0.747 19.603 -4.963 1.00 78.06 207 GLU A C 1
ATOM 1650 O O . GLU A 1 207 ? 1.203 19.125 -3.924 1.00 78.06 207 GLU A O 1
ATOM 1655 N N . VAL A 1 208 ? 0.484 18.865 -6.038 1.00 78.56 208 VAL A N 1
ATOM 1656 C CA . VAL A 1 208 ? 0.768 17.433 -6.131 1.00 78.56 208 VAL A CA 1
ATOM 1657 C C . VAL A 1 208 ? 1.654 17.192 -7.340 1.00 78.56 208 VAL A C 1
ATOM 1659 O O . VAL A 1 208 ? 1.271 17.489 -8.474 1.00 78.56 208 VAL A O 1
ATOM 1662 N N . GLU A 1 209 ? 2.825 16.607 -7.109 1.00 79.12 209 GLU A N 1
ATOM 1663 C CA . GLU A 1 209 ? 3.654 16.067 -8.180 1.00 79.12 209 GLU A CA 1
ATOM 1664 C C . GLU A 1 209 ? 3.239 14.626 -8.486 1.00 79.12 209 GLU A C 1
ATOM 1666 O O . GLU A 1 209 ? 3.205 13.766 -7.606 1.00 79.12 209 GLU A O 1
ATOM 1671 N N . TYR A 1 210 ? 2.950 14.347 -9.754 1.00 76.44 210 TYR A N 1
ATOM 1672 C CA . TYR A 1 210 ? 2.620 13.016 -10.245 1.00 76.44 210 TYR A CA 1
ATOM 1673 C C . TYR A 1 210 ? 3.620 12.579 -11.315 1.00 76.44 210 TYR A C 1
ATOM 1675 O O . TYR A 1 210 ? 3.887 13.304 -12.277 1.00 76.44 210 TYR A O 1
ATOM 1683 N N . VAL A 1 211 ? 4.156 11.367 -11.177 1.00 77.00 211 VAL A N 1
ATOM 1684 C CA . VAL A 1 211 ? 4.990 10.726 -12.201 1.00 77.00 211 VAL A CA 1
ATOM 1685 C C . VAL A 1 211 ? 4.131 9.722 -12.955 1.00 77.00 211 VAL A C 1
ATOM 1687 O O . VAL A 1 211 ? 3.647 8.749 -12.381 1.00 77.00 211 VAL A O 1
ATOM 1690 N N . SER A 1 212 ? 3.953 9.934 -14.258 1.00 74.31 212 SER A N 1
ATOM 1691 C CA . SER A 1 212 ? 3.199 8.991 -15.086 1.00 74.31 212 SER A CA 1
ATOM 1692 C C . SER A 1 212 ? 3.966 7.669 -15.243 1.00 74.31 212 SER A C 1
ATOM 1694 O O . SER A 1 212 ? 5.091 7.696 -15.746 1.00 74.31 212 SER A O 1
ATOM 1696 N N . PRO A 1 213 ? 3.366 6.503 -14.937 1.00 67.75 213 PRO A N 1
ATOM 1697 C CA . PRO A 1 213 ? 4.038 5.209 -15.075 1.00 67.75 213 PRO A CA 1
ATOM 1698 C C . PRO A 1 213 ? 4.287 4.811 -16.540 1.00 67.75 213 PRO A C 1
ATOM 1700 O O . PRO A 1 213 ? 5.167 4.004 -16.815 1.00 67.75 213 PRO A O 1
ATOM 1703 N N . LEU A 1 214 ? 3.533 5.374 -17.493 1.00 74.12 214 LEU A N 1
ATOM 1704 C CA . LEU A 1 214 ? 3.663 5.057 -18.922 1.00 74.12 214 LEU A CA 1
ATOM 1705 C C . LEU A 1 214 ? 4.710 5.920 -19.625 1.00 74.12 214 LEU A C 1
ATOM 1707 O O . LEU A 1 214 ? 5.427 5.445 -20.500 1.00 74.12 214 LEU A O 1
ATOM 1711 N N . THR A 1 215 ? 4.768 7.205 -19.274 1.00 76.19 215 THR A N 1
ATOM 1712 C CA . THR A 1 215 ? 5.630 8.176 -19.968 1.00 76.19 215 THR A CA 1
ATOM 1713 C C . THR A 1 215 ? 6.858 8.570 -19.159 1.00 76.19 215 THR A C 1
ATOM 1715 O O . THR A 1 215 ? 7.750 9.217 -19.703 1.00 76.19 215 THR A O 1
ATOM 1718 N N . ASN A 1 216 ? 6.907 8.193 -17.877 1.00 71.19 216 ASN A N 1
ATOM 1719 C CA . ASN A 1 216 ? 7.938 8.576 -16.914 1.00 71.19 216 ASN A CA 1
ATOM 1720 C C . ASN A 1 216 ? 8.207 10.092 -16.886 1.00 71.19 216 ASN A C 1
ATOM 1722 O O . ASN A 1 216 ? 9.332 10.553 -16.692 1.00 71.19 216 ASN A O 1
ATOM 1726 N N . LYS A 1 217 ? 7.160 10.885 -17.139 1.00 75.12 217 LYS A N 1
ATOM 1727 C CA . LYS A 1 217 ? 7.199 12.344 -17.073 1.00 75.12 217 LYS A CA 1
ATOM 1728 C C . LYS A 1 217 ? 6.564 12.806 -15.771 1.00 75.12 217 LYS A C 1
ATOM 1730 O O . LYS A 1 217 ? 5.486 12.335 -15.403 1.00 75.12 217 LYS A O 1
ATOM 1735 N N . LYS A 1 218 ? 7.238 13.746 -15.109 1.00 78.25 218 LYS A N 1
ATOM 1736 C CA . LYS A 1 218 ? 6.702 14.497 -13.973 1.00 78.25 218 LYS A CA 1
ATOM 1737 C C . LYS A 1 218 ? 5.682 15.513 -14.473 1.00 78.25 218 LYS A C 1
ATOM 1739 O O . LYS A 1 218 ? 5.924 16.202 -15.462 1.00 78.25 218 LYS A O 1
ATOM 1744 N N . THR A 1 219 ? 4.539 15.585 -13.814 1.00 77.19 219 THR A N 1
ATOM 1745 C CA . THR A 1 219 ? 3.514 16.606 -14.030 1.00 77.19 219 THR A CA 1
ATOM 1746 C C . THR A 1 219 ? 3.077 17.127 -12.676 1.00 77.19 219 THR A C 1
ATOM 1748 O O . THR A 1 219 ? 2.804 16.346 -11.768 1.00 77.19 219 THR A O 1
ATOM 1751 N N . THR A 1 220 ? 3.016 18.444 -12.552 1.00 74.00 220 THR A N 1
ATOM 1752 C CA . THR A 1 220 ? 2.595 19.116 -11.328 1.00 74.00 220 THR A CA 1
ATOM 1753 C C . THR A 1 220 ? 1.153 19.571 -11.490 1.00 74.00 220 THR A C 1
ATOM 1755 O O . THR A 1 220 ? 0.819 20.259 -12.457 1.00 74.00 220 THR A O 1
ATOM 1758 N N . PHE A 1 221 ? 0.299 19.188 -10.548 1.00 73.06 221 PHE A N 1
ATOM 1759 C CA . PHE A 1 221 ? -1.078 19.649 -10.459 1.00 73.06 221 PHE A CA 1
ATOM 1760 C C . PHE A 1 221 ? -1.198 20.608 -9.284 1.00 73.06 221 PHE A C 1
ATOM 1762 O O . PHE A 1 221 ? -0.896 20.249 -8.149 1.00 73.06 221 PHE A O 1
ATOM 1769 N N . VAL A 1 222 ? -1.669 21.821 -9.556 1.00 69.94 222 VAL A N 1
ATOM 1770 C CA . VAL A 1 222 ? -1.967 22.815 -8.525 1.00 69.94 222 VAL A CA 1
ATOM 1771 C C . VAL A 1 222 ? -3.476 22.999 -8.490 1.00 69.94 222 VAL A C 1
ATOM 1773 O O . VAL A 1 222 ? -4.096 23.313 -9.506 1.00 69.94 222 VAL A O 1
ATOM 1776 N N . THR A 1 223 ? -4.082 22.790 -7.328 1.00 63.81 223 THR A N 1
ATOM 1777 C CA . THR A 1 223 ? -5.486 23.132 -7.076 1.00 63.81 223 THR A CA 1
ATOM 1778 C C . THR A 1 223 ? -5.542 24.113 -5.920 1.00 63.81 223 THR A C 1
ATOM 1780 O O . THR A 1 223 ? -5.120 23.793 -4.812 1.00 63.81 223 THR A O 1
ATOM 1783 N N . ALA A 1 224 ? -6.086 25.301 -6.176 1.00 60.94 224 ALA A N 1
ATOM 1784 C CA . ALA A 1 224 ? -6.517 26.216 -5.129 1.00 60.94 224 ALA A CA 1
ATOM 1785 C C . ALA A 1 224 ? -7.964 25.883 -4.746 1.00 60.94 224 ALA A C 1
ATOM 1787 O O . ALA A 1 224 ? -8.796 25.617 -5.621 1.00 60.94 224 ALA A O 1
ATOM 1788 N N . LEU A 1 225 ? -8.285 25.906 -3.455 1.00 55.62 225 LEU A N 1
ATOM 1789 C CA . LEU A 1 225 ? -9.667 25.832 -3.004 1.00 55.62 225 LEU A CA 1
ATOM 1790 C C . LEU A 1 225 ? -10.385 27.103 -3.480 1.00 55.62 225 LEU A C 1
ATOM 1792 O O . LEU A 1 225 ? -10.165 28.194 -2.965 1.00 55.62 225 LEU A O 1
ATOM 1796 N N . GLN A 1 226 ? -11.258 26.987 -4.485 1.00 48.00 226 GLN A N 1
ATOM 1797 C CA . GLN A 1 226 ? -12.202 28.065 -4.770 1.00 48.00 226 GLN A CA 1
ATOM 1798 C C . GLN A 1 226 ? -13.083 28.236 -3.532 1.00 48.00 226 GLN A C 1
ATOM 1800 O O . GLN A 1 226 ? -13.895 27.359 -3.221 1.00 48.00 226 GLN A O 1
ATOM 1805 N N . GLN A 1 227 ? -12.938 29.363 -2.834 1.00 45.84 227 GLN A N 1
ATOM 1806 C CA . GLN A 1 227 ? -13.909 29.816 -1.845 1.00 45.84 227 GLN A CA 1
ATOM 1807 C C . GLN A 1 227 ? -15.281 29.879 -2.528 1.00 45.84 227 GLN A C 1
ATOM 1809 O O . GLN A 1 227 ? -15.601 30.830 -3.239 1.00 45.84 227 GLN A O 1
ATOM 1814 N N . ARG A 1 228 ? -16.093 28.829 -2.367 1.00 38.56 228 ARG A N 1
ATOM 1815 C CA . ARG A 1 228 ? -17.495 28.852 -2.780 1.00 38.56 228 ARG A CA 1
ATOM 1816 C C . ARG A 1 228 ? -18.179 29.949 -1.976 1.00 38.56 228 ARG A C 1
ATOM 1818 O O . ARG A 1 228 ? -18.243 29.863 -0.753 1.00 38.56 228 ARG A O 1
ATOM 1825 N N . GLU A 1 229 ? -18.672 30.959 -2.687 1.00 42.41 229 GLU A N 1
ATOM 1826 C CA . GLU A 1 229 ? -19.503 32.049 -2.182 1.00 42.41 229 GLU A CA 1
ATOM 1827 C C . GLU A 1 229 ? -20.613 31.526 -1.261 1.00 42.41 229 GLU A C 1
ATOM 1829 O O . GLU A 1 229 ? -21.675 31.097 -1.702 1.00 42.41 229 GLU A O 1
ATOM 1834 N N . LEU A 1 230 ? -20.390 31.590 0.043 1.00 40.41 230 LEU A N 1
ATOM 1835 C CA . LEU A 1 230 ? -21.428 31.447 1.051 1.00 40.41 230 LEU A CA 1
ATOM 1836 C C . LEU A 1 230 ? -21.039 32.373 2.188 1.00 40.41 230 LEU A C 1
ATOM 1838 O O . LEU A 1 230 ? -20.364 31.953 3.116 1.00 40.41 230 LEU A O 1
ATOM 1842 N N . LEU A 1 231 ? -21.410 33.647 2.040 1.00 36.31 231 LEU A N 1
ATOM 1843 C CA . LEU A 1 231 ? -21.799 34.582 3.104 1.00 36.31 231 LEU A CA 1
ATOM 1844 C C . LEU A 1 231 ? -22.068 35.954 2.461 1.00 36.31 231 LEU A C 1
ATOM 1846 O O . LEU A 1 231 ? -21.264 36.877 2.539 1.00 36.31 231 LEU A O 1
ATOM 1850 N N . ARG A 1 232 ? -23.240 36.114 1.827 1.00 33.75 232 ARG A N 1
ATOM 1851 C CA . ARG A 1 232 ? -23.844 37.451 1.732 1.00 33.75 232 ARG A CA 1
ATOM 1852 C C . ARG A 1 232 ? -24.277 37.826 3.152 1.00 33.75 232 ARG A C 1
ATOM 1854 O O . ARG A 1 232 ? -25.132 37.122 3.695 1.00 33.75 232 ARG A O 1
ATOM 1861 N N . PRO A 1 233 ? -23.746 38.887 3.778 1.00 37.00 233 PRO A N 1
ATOM 1862 C CA . PRO A 1 233 ? -24.304 39.348 5.035 1.00 37.00 233 PRO A CA 1
ATOM 1863 C C . PRO A 1 233 ? -25.706 39.902 4.760 1.00 37.00 233 PRO A C 1
ATOM 1865 O O . PRO A 1 233 ? -25.884 40.869 4.018 1.00 37.00 233 PRO A O 1
ATOM 1868 N N . LEU A 1 234 ? -26.718 39.268 5.355 1.00 35.31 234 LEU A N 1
ATOM 1869 C CA . LEU A 1 234 ? -28.046 39.851 5.506 1.00 35.31 234 LEU A CA 1
ATOM 1870 C C . LEU A 1 234 ? -27.884 41.189 6.239 1.00 35.31 234 LEU A C 1
ATOM 1872 O O . LEU A 1 234 ? -27.668 41.219 7.450 1.00 35.31 234 LEU A O 1
ATOM 1876 N N . ARG A 1 235 ? -27.994 42.303 5.505 1.00 33.19 235 ARG A N 1
ATOM 1877 C CA . ARG A 1 235 ? -28.251 43.625 6.088 1.00 33.19 235 ARG A CA 1
ATOM 1878 C C . ARG A 1 235 ? -29.563 43.528 6.871 1.00 33.19 235 ARG A C 1
ATOM 1880 O O . ARG A 1 235 ? -30.640 43.610 6.283 1.00 33.19 235 ARG A O 1
ATOM 1887 N N . LYS A 1 236 ? -29.488 43.365 8.192 1.00 33.34 236 LYS A N 1
ATOM 1888 C CA . LYS A 1 236 ? -30.607 43.725 9.063 1.00 33.34 236 LYS A CA 1
ATOM 1889 C C . LYS A 1 236 ? -30.671 45.247 9.104 1.00 33.34 236 LYS A C 1
ATOM 1891 O O . LYS A 1 236 ? -29.748 45.900 9.576 1.00 33.34 236 LYS A O 1
ATOM 1896 N N . ARG A 1 237 ? -31.756 45.788 8.552 1.00 32.38 237 ARG A N 1
ATOM 1897 C CA . ARG A 1 237 ? -32.240 47.125 8.886 1.00 32.38 237 ARG A CA 1
ATOM 1898 C C . ARG A 1 237 ? -32.602 47.123 10.373 1.00 32.38 237 ARG A C 1
ATOM 1900 O O . ARG A 1 237 ? -33.422 46.298 10.770 1.00 32.38 237 ARG A O 1
ATOM 1907 N N . HIS A 1 238 ? -31.967 47.989 11.150 1.00 36.81 238 HIS A N 1
ATOM 1908 C CA . HIS A 1 238 ? -32.593 49.039 11.954 1.00 36.81 238 HIS A CA 1
ATOM 1909 C C . HIS A 1 238 ? -31.503 49.980 12.454 1.00 36.81 238 HIS A C 1
ATOM 1911 O O . HIS A 1 238 ? -30.455 49.464 12.898 1.00 36.81 238 HIS A O 1
#